Protein AF-A0A7S2FL71-F1 (afdb_monomer)

pLDDT: mean 89.39, std 12.15, range [32.88, 98.19]

Sequence (281 aa):
TAAAGTVQPHWSVHNGVVGPPLVSVELKLADCTEVKDRDDKSYLGIDDTHLGMPCQGRGEVWIRGDAVSSGYYVMEEKTKESFDSDGWFHTGDIAIWNKNGQLKIVDRLKNLIKLKGGEYIAIEAMESTYANSVFVNGRNGGVLCYGNGEMDKPVALVQIEPSEIFNWAKMNGLNDVDDIEALCGHPKVIKAVLSDMNAQGKGKLGANEALASVSLISGMGDPEQQPASPNAPWTPENLCLTASNKLNRKPIEKYFASLLDPLSDKGIKTTDMVETSGVKL

Nearest PDB structures (foldseek):
  5mst-assembly1_A  TM=9.129E-01  e=5.082E-15  Segniliparus rugosus ATCC BAA-974
  6q2m-assembly1_A  TM=7.401E-01  e=1.403E-13  Photinus pyralis
  2d1t-assembly1_A  TM=7.515E-01  e=1.716E-12  Nipponoluciola cruciata
  2d1s-assembly1_A  TM=7.404E-01  e=1.514E-12  Nipponoluciola cruciata
  5kyv-assembly2_B  TM=7.059E-01  e=4.609E-13  Photinus pyralis

Mean predicted aligned error: 6.7 Å

Solvent-accessible surface area (backbone atoms only — not comparable to full-atom values): 15320 Å² total; per-residue (Å²): 133,88,68,65,62,48,52,60,59,92,84,61,84,70,78,82,50,45,24,36,69,37,96,57,42,52,78,48,45,42,68,32,78,91,52,47,42,80,85,73,40,55,30,34,40,81,34,53,61,55,98,91,39,70,29,62,13,20,11,34,39,30,38,31,48,84,48,50,77,98,60,49,88,96,32,64,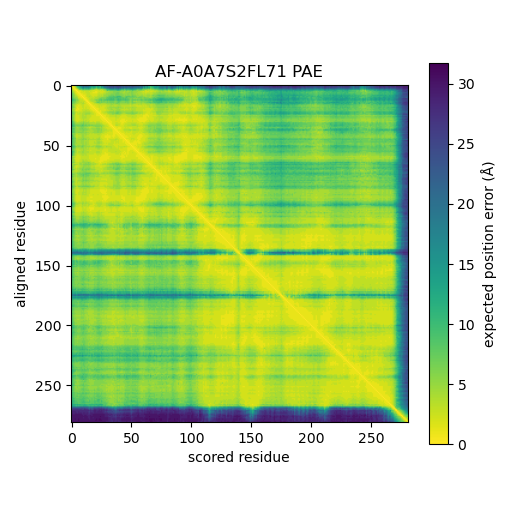67,64,26,58,74,37,32,52,98,88,56,36,33,61,68,53,34,29,32,35,28,36,78,84,59,32,33,25,72,61,39,42,58,89,47,52,39,44,29,52,83,68,47,36,37,50,38,65,51,48,27,65,38,37,42,70,27,79,49,31,29,57,90,51,51,22,44,48,57,47,72,43,58,79,19,65,24,25,27,31,44,31,30,38,25,60,70,50,50,52,52,50,31,51,75,69,75,42,70,89,61,88,49,60,66,62,47,44,70,30,70,71,49,41,50,49,51,46,52,46,29,47,56,54,31,61,93,75,51,56,83,67,62,43,62,60,49,62,41,56,20,56,41,76,39,60,49,66,38,75,73,36,51,74,33,22,37,58,26,48,74,27,47,28,17,37,96,82,58,44,74,29,60,70,54,39,57,63,52,33,32,87,57,45,55,74,44,50,58,58,12,33,68,73,83,63,70,65,75,80,72,71,79,81,127

Organism: NCBI:txid236787

Secondary structure (DSSP, 8-state):
-----B---TT---TT--BSBPTTEEEEEE-EEEEE-TTS-EE-TT--EETTEEEEEEEEEEEEETTS-S--TT-HHHHHHHB-TT--EEEEEEEEEETTS-EEEEEEGGGEEEPTTS-EEEHHHHHHHHTTSTTB-GGGT-EEEE--TT-SS-EEEEEB-HHHHHHHHHHTT-TT---HHHHHT-HHHHHHHHHHHHHHHTTTS-GGGS-S-EEEE-S-S-TT-SSPPTTSPP-TTTTSB-TTS-B-HHHHHHHTHHHHHHHHGGGS-GGGTTSS-----

Structure (mmCIF, N/CA/C/O backbone):
data_AF-A0A7S2FL71-F1
#
_entry.id   AF-A0A7S2FL71-F1
#
loop_
_atom_site.group_PDB
_atom_site.id
_atom_site.type_symbol
_atom_site.label_atom_id
_atom_site.label_alt_id
_atom_site.label_comp_id
_atom_site.label_asym_id
_atom_site.label_entity_id
_atom_site.label_seq_id
_atom_site.pdbx_PDB_ins_code
_atom_site.Cartn_x
_atom_site.Cartn_y
_atom_site.Cartn_z
_atom_site.occupancy
_atom_site.B_iso_or_equiv
_atom_site.auth_seq_id
_atom_site.auth_comp_id
_atom_site.auth_asym_id
_atom_site.auth_atom_id
_atom_site.pdbx_PDB_model_num
ATOM 1 N N . THR A 1 1 ? 3.522 12.251 -22.078 1.00 37.34 1 THR A N 1
ATOM 2 C CA . THR A 1 1 ? 3.805 10.918 -22.643 1.00 37.34 1 THR A CA 1
ATOM 3 C C . THR A 1 1 ? 3.204 9.897 -21.707 1.00 37.34 1 THR A C 1
ATOM 5 O O . THR A 1 1 ? 3.541 9.934 -20.532 1.00 37.34 1 THR A O 1
ATOM 8 N N . ALA A 1 2 ? 2.251 9.082 -22.156 1.00 40.78 2 ALA A N 1
ATOM 9 C CA . ALA A 1 2 ? 1.820 7.927 -21.373 1.00 40.78 2 ALA A CA 1
ATOM 10 C C . ALA A 1 2 ? 2.809 6.799 -21.684 1.00 40.78 2 ALA A C 1
ATOM 12 O O . ALA A 1 2 ? 2.927 6.414 -22.843 1.00 40.78 2 ALA A O 1
ATOM 13 N N . ALA A 1 3 ? 3.564 6.342 -20.688 1.00 60.84 3 ALA A N 1
ATOM 14 C CA . ALA A 1 3 ? 4.420 5.171 -20.827 1.00 60.84 3 ALA A CA 1
ATOM 15 C C . ALA A 1 3 ? 3.635 3.966 -20.302 1.00 60.84 3 ALA A C 1
ATOM 17 O O . ALA A 1 3 ? 3.215 3.958 -19.145 1.00 60.84 3 ALA A O 1
ATOM 18 N N . ALA A 1 4 ? 3.394 2.980 -21.159 1.00 75.12 4 ALA A N 1
ATOM 19 C CA . ALA A 1 4 ? 2.825 1.697 -20.771 1.00 75.12 4 ALA A CA 1
ATOM 20 C C . ALA A 1 4 ? 3.897 0.626 -20.996 1.00 75.12 4 ALA A C 1
ATOM 22 O O . ALA A 1 4 ? 4.530 0.605 -22.048 1.00 75.12 4 ALA A O 1
ATOM 23 N N . GLY A 1 5 ? 4.134 -0.224 -19.997 1.00 85.75 5 GLY A N 1
ATOM 24 C CA . GLY A 1 5 ? 5.080 -1.344 -20.104 1.00 85.75 5 GLY A CA 1
ATOM 25 C C . GLY A 1 5 ? 4.385 -2.682 -20.349 1.00 85.75 5 GLY A C 1
ATOM 26 O O . GLY A 1 5 ? 4.906 -3.545 -21.047 1.00 85.75 5 GLY A O 1
ATOM 27 N N . THR A 1 6 ? 3.184 -2.848 -19.805 1.00 90.81 6 THR A N 1
ATOM 28 C CA . THR A 1 6 ? 2.395 -4.080 -19.854 1.00 90.81 6 THR A CA 1
ATOM 29 C C . THR A 1 6 ? 0.938 -3.750 -20.148 1.00 90.81 6 THR A C 1
ATOM 31 O O . THR A 1 6 ? 0.500 -2.606 -19.987 1.00 90.81 6 THR A O 1
ATOM 34 N N . VAL A 1 7 ? 0.178 -4.739 -20.616 1.00 90.44 7 VAL A N 1
ATOM 35 C CA . VAL A 1 7 ? -1.264 -4.585 -20.822 1.00 90.44 7 VAL A CA 1
ATOM 36 C C . VAL A 1 7 ? -1.998 -5.848 -20.419 1.00 90.44 7 VAL A C 1
ATOM 38 O O . VAL A 1 7 ? -1.720 -6.937 -20.919 1.00 90.44 7 VAL A O 1
ATOM 41 N N . GLN A 1 8 ? -2.989 -5.705 -19.543 1.00 89.38 8 GLN A N 1
ATOM 42 C CA . GLN A 1 8 ? -3.930 -6.780 -19.285 1.00 89.38 8 GLN A CA 1
ATOM 43 C C . GLN A 1 8 ? -4.992 -6.796 -20.394 1.00 89.38 8 GLN A C 1
ATOM 45 O O . GLN A 1 8 ? -5.709 -5.807 -20.567 1.00 89.38 8 GLN A O 1
ATOM 50 N N . PRO A 1 9 ? -5.140 -7.904 -21.141 1.00 85.62 9 PRO A N 1
ATOM 51 C CA . PRO A 1 9 ? -6.208 -8.015 -22.122 1.00 85.62 9 PRO A CA 1
ATOM 52 C C . PRO A 1 9 ? -7.577 -7.958 -21.442 1.00 85.62 9 PRO A C 1
ATOM 54 O O . PRO A 1 9 ? -7.763 -8.568 -20.389 1.00 85.62 9 PRO A O 1
ATOM 57 N N . HIS A 1 10 ? -8.556 -7.297 -22.067 1.00 87.81 10 HIS A N 1
ATOM 58 C CA . HIS A 1 10 ? -9.882 -7.087 -21.467 1.00 87.81 10 HIS A CA 1
ATOM 59 C C . HIS A 1 10 ? -10.627 -8.393 -21.135 1.00 87.81 10 HIS A C 1
ATOM 61 O O . HIS A 1 10 ? -11.553 -8.402 -20.334 1.00 87.81 10 HIS A O 1
ATOM 67 N N . TRP A 1 11 ? -10.271 -9.497 -21.796 1.00 86.81 11 TRP A N 1
ATOM 68 C CA . TRP A 1 11 ? -10.859 -10.822 -21.586 1.00 86.81 11 TRP A CA 1
ATOM 69 C C . TRP A 1 11 ? -10.148 -11.626 -20.490 1.00 86.81 11 TRP A C 1
ATOM 71 O O . TRP A 1 11 ? -10.602 -12.712 -20.133 1.00 86.81 11 TRP A O 1
ATOM 81 N N . SER A 1 12 ? -9.017 -11.143 -19.966 1.00 84.00 12 SER A N 1
ATOM 82 C CA . SER A 1 12 ? -8.299 -11.820 -18.888 1.00 84.00 12 SER A CA 1
ATOM 83 C C . SER A 1 12 ? -9.046 -11.654 -17.570 1.00 84.00 12 SER A C 1
ATOM 85 O O . SER A 1 12 ? -9.120 -10.554 -17.031 1.00 84.00 12 SER A O 1
ATOM 87 N N . VAL A 1 13 ? -9.501 -12.773 -17.011 1.00 85.38 13 VAL A N 1
ATOM 88 C CA . VAL A 1 13 ? -10.143 -12.853 -15.687 1.00 85.38 13 VAL A CA 1
ATOM 89 C C . VAL A 1 13 ? -9.149 -12.983 -14.523 1.00 85.38 13 VAL A C 1
ATOM 91 O O . VAL A 1 13 ? -9.550 -13.152 -13.375 1.00 85.38 13 VAL A O 1
ATOM 94 N N . HIS A 1 14 ? -7.843 -12.951 -14.804 1.00 83.25 14 HIS A N 1
ATOM 95 C CA . HIS A 1 14 ? -6.811 -13.046 -13.774 1.00 83.25 14 HIS A CA 1
ATOM 96 C C . HIS A 1 14 ? -6.742 -11.734 -12.988 1.00 83.25 14 HIS A C 1
ATOM 98 O O . HIS A 1 14 ? -6.471 -10.679 -13.557 1.00 83.25 14 HIS A O 1
ATOM 104 N N . ASN A 1 15 ? -6.975 -11.804 -11.682 1.00 81.56 15 ASN A N 1
ATOM 105 C CA . ASN A 1 15 ? -6.925 -10.638 -10.806 1.00 81.56 15 ASN A CA 1
ATOM 106 C C . ASN A 1 15 ? -5.502 -10.384 -10.297 1.00 81.56 15 ASN A C 1
ATOM 108 O O . ASN A 1 15 ? -4.728 -11.322 -10.099 1.00 81.56 15 ASN A O 1
ATOM 112 N N . GLY A 1 16 ? -5.180 -9.116 -10.031 1.00 83.12 16 GLY A N 1
ATOM 113 C CA . GLY A 1 16 ? -3.911 -8.727 -9.408 1.00 83.12 16 GLY A CA 1
ATOM 114 C C . GLY A 1 16 ? -2.683 -8.927 -10.300 1.00 83.12 16 GLY A C 1
ATOM 115 O O . GLY A 1 16 ? -1.590 -9.134 -9.784 1.00 83.12 16 GLY A O 1
ATOM 116 N N . VAL A 1 17 ? -2.856 -8.900 -11.622 1.00 90.69 17 VAL A N 1
ATOM 117 C CA . VAL A 1 17 ? -1.770 -8.933 -12.612 1.00 90.69 17 VAL A CA 1
ATOM 118 C C . VAL A 1 17 ? -1.872 -7.713 -13.520 1.00 90.69 17 VAL A C 1
ATOM 120 O O . VAL A 1 17 ? -2.944 -7.140 -13.663 1.00 90.69 17 VAL A O 1
ATOM 123 N N . VAL A 1 18 ? -0.767 -7.329 -14.152 1.00 91.81 18 VAL A N 1
ATOM 124 C CA . VAL A 1 18 ? -0.723 -6.233 -15.139 1.00 91.81 18 VAL A CA 1
ATOM 125 C C . VAL A 1 18 ? -0.575 -6.742 -16.577 1.00 91.81 18 VAL A C 1
ATOM 127 O O . VAL A 1 18 ? -0.500 -5.962 -17.520 1.00 91.81 18 VAL A O 1
ATOM 130 N N . GLY A 1 19 ? -0.599 -8.066 -16.757 1.00 91.44 19 GLY A N 1
ATOM 131 C CA . GLY A 1 19 ? -0.513 -8.721 -18.060 1.00 91.44 19 GLY A CA 1
ATOM 132 C C . GLY A 1 19 ? 0.922 -8.878 -18.580 1.00 91.44 19 GLY A C 1
ATOM 133 O O . GLY A 1 19 ? 1.880 -8.678 -17.828 1.00 91.44 19 GLY A O 1
ATOM 134 N N . PRO A 1 20 ? 1.081 -9.326 -19.838 1.00 90.75 20 PRO A N 1
ATOM 135 C CA . PRO A 1 20 ? 2.381 -9.441 -20.496 1.00 90.75 20 PRO A CA 1
ATOM 136 C C . PRO A 1 20 ? 2.944 -8.070 -20.928 1.00 90.75 20 PRO A C 1
ATOM 138 O O . PRO A 1 20 ? 2.197 -7.084 -20.963 1.00 90.75 20 PRO A O 1
ATOM 141 N N . PRO A 1 21 ? 4.241 -7.993 -21.294 1.00 91.69 21 PRO A N 1
ATOM 142 C CA . PRO A 1 21 ? 4.851 -6.788 -21.851 1.00 91.69 21 PRO A CA 1
ATOM 143 C C . PRO A 1 21 ? 4.202 -6.361 -23.168 1.00 91.69 21 PRO A C 1
ATOM 145 O O . PRO A 1 21 ? 3.714 -7.193 -23.937 1.00 91.69 21 PRO A O 1
ATOM 148 N N . LEU A 1 22 ? 4.238 -5.061 -23.452 1.00 91.19 22 LEU A N 1
ATOM 149 C CA . LEU A 1 22 ? 3.933 -4.557 -24.788 1.00 91.19 22 LEU A CA 1
ATOM 150 C C . LEU A 1 22 ? 5.022 -4.970 -25.782 1.00 91.19 22 LEU A C 1
ATOM 152 O O . LEU A 1 22 ? 6.194 -5.064 -25.442 1.00 91.19 22 LEU A O 1
ATOM 156 N N . VAL A 1 23 ? 4.643 -5.137 -27.049 1.00 90.00 23 VAL A N 1
ATOM 157 C CA . VAL A 1 23 ? 5.582 -5.495 -28.131 1.00 90.00 23 VAL A CA 1
ATOM 158 C C . VAL A 1 23 ? 6.658 -4.436 -28.391 1.00 90.00 23 VAL A C 1
ATOM 160 O O . VAL A 1 23 ? 7.677 -4.735 -29.000 1.00 90.00 23 VAL A O 1
ATOM 163 N N . SER A 1 24 ? 6.423 -3.199 -27.953 1.00 90.69 24 SER A N 1
ATOM 164 C CA . SER A 1 24 ? 7.331 -2.061 -28.118 1.00 90.69 24 SER A CA 1
ATOM 165 C C . SER A 1 24 ? 8.321 -1.895 -26.963 1.00 90.69 24 SER A C 1
ATOM 167 O O . SER A 1 24 ? 9.033 -0.891 -26.928 1.00 90.69 24 SER A O 1
ATOM 169 N N . VAL A 1 25 ? 8.325 -2.808 -25.984 1.00 92.88 25 VAL A N 1
ATOM 170 C CA . VAL A 1 25 ? 9.239 -2.748 -24.840 1.00 92.88 25 VAL A CA 1
ATOM 171 C C . VAL A 1 25 ? 9.938 -4.079 -24.612 1.00 92.88 25 VAL A C 1
ATOM 173 O O . VAL A 1 25 ? 9.360 -5.153 -24.769 1.00 92.88 25 VAL A O 1
ATOM 176 N N . GLU A 1 26 ? 11.185 -3.994 -24.174 1.00 94.56 26 GLU A N 1
ATOM 177 C CA . GLU A 1 26 ? 11.872 -5.092 -23.508 1.00 94.56 26 GLU A CA 1
ATOM 178 C C . GLU A 1 26 ? 11.695 -4.926 -21.997 1.00 94.56 26 GLU A C 1
ATOM 180 O O . GLU A 1 26 ? 11.766 -3.809 -21.475 1.00 94.56 26 GLU A O 1
ATOM 185 N N . LEU A 1 27 ? 11.465 -6.034 -21.290 1.00 94.19 27 LEU A N 1
ATOM 186 C CA . LEU A 1 27 ? 11.267 -6.053 -19.842 1.00 94.19 27 LEU A CA 1
ATOM 187 C C . LEU A 1 27 ? 12.092 -7.178 -19.221 1.00 94.19 27 LEU A C 1
ATOM 189 O O . LEU A 1 27 ? 12.039 -8.316 -19.689 1.00 94.19 27 LEU A O 1
ATOM 193 N N . LYS A 1 28 ? 12.801 -6.875 -18.133 1.00 94.50 28 LYS A N 1
ATOM 194 C CA . LYS A 1 28 ? 13.462 -7.872 -17.280 1.00 94.50 28 LYS A CA 1
ATOM 195 C C . LYS A 1 28 ? 13.150 -7.617 -15.806 1.00 94.50 28 LYS A C 1
ATOM 197 O O . LYS A 1 28 ? 12.767 -6.509 -15.435 1.00 94.50 28 LYS A O 1
ATOM 202 N N . LEU A 1 29 ? 13.323 -8.650 -14.984 1.00 96.44 29 LEU A N 1
ATOM 203 C CA . LEU A 1 29 ? 13.343 -8.521 -13.528 1.00 96.44 29 LEU A CA 1
ATOM 204 C C . LEU A 1 29 ? 14.800 -8.528 -13.077 1.00 96.44 29 LEU A C 1
ATOM 206 O O . LEU A 1 29 ? 15.475 -9.547 -13.211 1.00 96.44 29 LEU A O 1
ATOM 210 N N . ALA A 1 30 ? 15.288 -7.379 -12.623 1.00 96.56 30 ALA A N 1
ATOM 211 C CA . ALA A 1 30 ? 16.624 -7.242 -12.069 1.00 96.56 30 ALA A CA 1
ATOM 212 C C . ALA A 1 30 ? 16.647 -7.714 -10.611 1.00 96.56 30 ALA A C 1
ATOM 214 O O . ALA A 1 30 ? 15.701 -7.470 -9.856 1.00 96.56 30 ALA A O 1
ATOM 215 N N . ASP A 1 31 ? 17.732 -8.381 -10.224 1.00 96.88 31 ASP A N 1
ATOM 216 C CA . ASP A 1 31 ? 17.915 -8.867 -8.860 1.00 96.88 31 ASP A CA 1
ATOM 217 C C . ASP A 1 31 ? 17.875 -7.703 -7.866 1.00 96.88 31 ASP A C 1
ATOM 219 O O . ASP A 1 31 ? 18.551 -6.688 -8.032 1.00 96.88 31 ASP A O 1
ATOM 223 N N . CYS A 1 32 ? 17.105 -7.875 -6.798 1.00 93.31 32 CYS A N 1
ATOM 224 C CA . CYS A 1 32 ? 17.030 -6.931 -5.701 1.00 93.31 32 CYS A CA 1
ATOM 225 C C . CYS A 1 32 ? 17.354 -7.652 -4.392 1.00 93.31 32 CYS A C 1
ATOM 227 O O . CYS A 1 32 ? 16.526 -8.358 -3.809 1.00 93.31 32 CYS A O 1
ATOM 229 N N . THR A 1 33 ? 18.596 -7.485 -3.939 1.00 91.50 33 THR A N 1
ATOM 230 C CA . THR A 1 33 ? 19.105 -8.100 -2.706 1.00 91.50 33 THR A CA 1
ATOM 231 C C . THR A 1 33 ? 18.903 -7.229 -1.470 1.00 91.50 33 THR A C 1
ATOM 233 O O . THR A 1 33 ? 19.026 -7.724 -0.353 1.00 91.50 33 THR A O 1
ATOM 236 N N . GLU A 1 34 ? 18.602 -5.942 -1.657 1.00 87.25 34 GLU A N 1
ATOM 237 C CA . GLU A 1 34 ? 18.475 -4.957 -0.574 1.00 87.25 34 GLU A CA 1
ATOM 238 C C . GLU A 1 34 ? 17.151 -5.047 0.189 1.00 87.25 34 GLU A C 1
ATOM 240 O O . GLU A 1 34 ? 17.069 -4.658 1.355 1.00 87.25 34 GLU A O 1
ATOM 245 N N . VAL A 1 35 ? 16.117 -5.578 -0.461 1.00 88.81 35 VAL A N 1
ATOM 246 C CA . VAL A 1 35 ? 14.812 -5.852 0.141 1.00 88.81 35 VAL A CA 1
ATOM 247 C C . VAL A 1 35 ?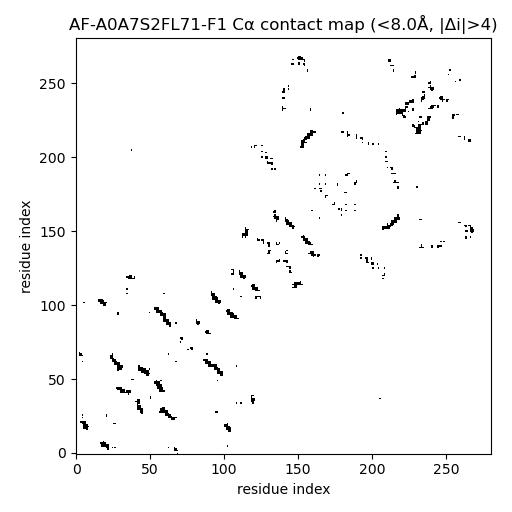 14.519 -7.339 0.073 1.00 88.81 35 VAL A C 1
ATOM 249 O O . VAL A 1 35 ? 15.023 -8.062 -0.790 1.00 88.81 35 VAL A O 1
ATOM 252 N N . LYS A 1 36 ? 13.694 -7.802 1.003 1.00 89.94 36 LYS A N 1
ATOM 253 C CA . LYS A 1 36 ? 13.303 -9.203 1.100 1.00 89.94 36 LYS A CA 1
ATOM 254 C C . LYS A 1 36 ? 11.791 -9.331 1.131 1.00 89.94 36 LYS A C 1
ATOM 256 O O . LYS A 1 36 ? 11.081 -8.361 1.387 1.00 89.94 36 LYS A O 1
ATOM 261 N N . ASP A 1 37 ? 11.293 -10.513 0.813 1.00 86.56 37 ASP A N 1
ATOM 262 C CA . ASP A 1 37 ? 9.901 -10.861 1.052 1.00 86.56 37 ASP A CA 1
ATOM 263 C C . ASP A 1 37 ? 9.667 -11.236 2.527 1.00 86.56 37 ASP A C 1
ATOM 265 O O . ASP A 1 37 ? 10.574 -11.214 3.364 1.00 86.56 37 ASP A O 1
ATOM 269 N N . ARG A 1 38 ? 8.420 -11.582 2.849 1.00 79.94 38 ARG A N 1
ATOM 270 C CA . ARG A 1 38 ? 8.023 -12.003 4.200 1.00 79.94 38 ARG A CA 1
ATOM 271 C C . ARG A 1 38 ? 8.602 -13.356 4.644 1.00 79.94 38 ARG A C 1
ATOM 273 O O . ARG A 1 38 ? 8.472 -13.686 5.813 1.00 79.94 38 ARG A O 1
ATOM 280 N N . ASP A 1 39 ? 9.233 -14.118 3.747 1.00 84.69 39 ASP A N 1
ATOM 281 C CA . ASP A 1 39 ? 9.945 -15.365 4.066 1.00 84.69 39 ASP A CA 1
ATOM 282 C C . ASP A 1 39 ? 11.471 -15.123 4.182 1.00 84.69 39 ASP A C 1
ATOM 284 O O . ASP A 1 39 ? 12.258 -16.070 4.126 1.00 84.69 39 ASP A O 1
ATOM 288 N N . ASP A 1 40 ? 11.896 -13.857 4.320 1.00 87.19 40 ASP A N 1
ATOM 289 C CA . ASP A 1 40 ? 13.293 -13.400 4.401 1.00 87.19 40 ASP A CA 1
ATOM 290 C C . ASP A 1 40 ? 14.138 -13.739 3.152 1.00 87.19 40 ASP A C 1
ATOM 292 O O . ASP A 1 40 ? 15.370 -13.844 3.211 1.00 87.19 40 ASP A O 1
ATOM 296 N N . LYS A 1 41 ? 13.496 -13.864 1.981 1.00 90.06 41 LYS A N 1
ATOM 297 C CA . LYS A 1 41 ? 14.173 -14.127 0.702 1.00 90.06 41 LYS A CA 1
ATOM 298 C C . LYS A 1 41 ? 14.298 -12.861 -0.135 1.00 90.06 41 LYS A C 1
ATOM 300 O O . LYS A 1 41 ? 13.325 -12.137 -0.324 1.00 90.06 41 LYS A O 1
ATOM 305 N N . SER A 1 42 ? 15.483 -12.627 -0.691 1.00 93.69 42 SER A N 1
ATOM 306 C CA . SER A 1 42 ? 15.704 -11.586 -1.702 1.00 93.69 42 SER A CA 1
ATOM 307 C C . SER A 1 42 ? 14.919 -11.872 -2.984 1.00 93.69 42 SER A C 1
ATOM 309 O O . SER A 1 42 ? 14.564 -13.019 -3.256 1.00 93.69 42 SER A O 1
ATOM 311 N N . TYR A 1 43 ? 14.658 -10.836 -3.778 1.00 94.56 43 TYR A N 1
ATOM 312 C CA . TYR A 1 43 ? 13.956 -10.972 -5.052 1.00 94.56 43 TYR A CA 1
ATOM 313 C C . TYR A 1 43 ? 14.971 -11.204 -6.168 1.00 94.56 43 TYR A C 1
ATOM 315 O O . TYR A 1 43 ? 15.683 -10.272 -6.533 1.00 94.56 43 TYR A O 1
ATOM 323 N N . LEU A 1 44 ? 15.053 -12.427 -6.694 1.00 95.94 44 LEU A N 1
ATOM 324 C CA . LEU A 1 44 ? 16.015 -12.778 -7.739 1.00 95.94 44 LEU A CA 1
ATOM 325 C C . LEU A 1 44 ? 15.308 -13.156 -9.042 1.00 95.94 44 LEU A C 1
ATOM 327 O O . LEU A 1 44 ? 14.323 -13.904 -9.053 1.00 95.94 44 LEU A O 1
ATOM 331 N N . GLY A 1 45 ? 15.835 -12.684 -10.170 1.00 94.56 45 GLY A N 1
ATOM 332 C CA . GLY A 1 45 ? 15.293 -12.924 -11.507 1.00 94.56 45 GLY A CA 1
ATOM 333 C C . GLY A 1 45 ? 15.309 -14.402 -11.899 1.00 94.56 45 GLY A C 1
ATOM 334 O O . GLY A 1 45 ? 14.589 -14.808 -12.808 1.00 94.56 45 GLY A O 1
ATOM 335 N N . ILE A 1 46 ? 16.084 -15.216 -11.179 1.00 94.06 46 ILE A N 1
ATOM 336 C CA . ILE A 1 46 ? 16.182 -16.671 -11.342 1.00 94.06 46 ILE A CA 1
ATOM 337 C C . ILE A 1 46 ? 15.244 -17.470 -10.424 1.00 94.06 46 ILE A C 1
ATOM 339 O O . ILE A 1 46 ? 15.194 -18.694 -10.542 1.00 94.06 46 ILE A O 1
ATOM 343 N N . ASP A 1 47 ? 14.524 -16.816 -9.509 1.00 94.56 47 ASP A N 1
ATOM 344 C CA . ASP A 1 47 ? 13.659 -17.503 -8.550 1.00 94.56 47 ASP A CA 1
ATOM 345 C C . ASP A 1 47 ? 12.525 -18.259 -9.253 1.00 94.56 47 ASP A C 1
ATOM 347 O O . ASP A 1 47 ? 11.877 -17.761 -10.172 1.00 94.56 47 ASP A O 1
ATOM 351 N N . ASP A 1 48 ? 12.221 -19.460 -8.777 1.00 94.81 48 ASP A N 1
ATOM 352 C CA . ASP A 1 48 ? 11.153 -20.304 -9.316 1.00 94.81 48 ASP A CA 1
ATOM 353 C C . ASP A 1 48 ? 9.925 -20.392 -8.400 1.00 94.81 48 ASP A C 1
ATOM 355 O O . ASP A 1 48 ? 8.918 -21.012 -8.768 1.00 94.81 48 ASP A O 1
ATOM 359 N N . THR A 1 49 ? 9.991 -19.758 -7.226 1.00 92.94 49 THR A N 1
ATOM 360 C CA . THR A 1 49 ? 8.931 -19.720 -6.221 1.00 92.94 49 THR A CA 1
ATOM 361 C C . THR A 1 49 ? 8.802 -18.349 -5.545 1.00 92.94 49 THR A C 1
ATOM 363 O O . THR A 1 49 ? 9.776 -17.653 -5.272 1.00 92.94 49 THR A O 1
ATOM 366 N N . HIS A 1 50 ? 7.570 -17.962 -5.220 1.00 90.62 50 HIS A N 1
ATOM 367 C CA . HIS A 1 50 ? 7.231 -16.802 -4.401 1.00 90.62 50 HIS A CA 1
ATOM 368 C C . HIS A 1 50 ? 6.159 -17.196 -3.385 1.00 90.62 50 HIS A C 1
ATOM 370 O O . HIS A 1 50 ? 5.053 -17.565 -3.777 1.00 90.62 50 HIS A O 1
ATOM 376 N N . LEU A 1 51 ? 6.475 -17.122 -2.088 1.00 86.75 51 LEU A N 1
ATOM 377 C CA . LEU A 1 51 ? 5.530 -17.404 -0.995 1.00 86.75 51 LEU A CA 1
ATOM 378 C C . LEU A 1 51 ? 4.827 -18.766 -1.142 1.00 86.75 51 LEU A C 1
ATOM 380 O O . LEU A 1 51 ? 3.614 -18.889 -0.976 1.00 86.75 51 LEU A O 1
ATOM 384 N N . GLY A 1 52 ? 5.597 -19.787 -1.530 1.00 87.31 52 GLY A N 1
ATOM 385 C CA . GLY A 1 52 ? 5.111 -21.150 -1.766 1.00 87.31 52 GLY A CA 1
ATOM 386 C C . GLY A 1 52 ? 4.407 -21.373 -3.110 1.00 87.31 52 GLY A C 1
ATOM 387 O O . GLY A 1 52 ? 4.050 -22.509 -3.419 1.00 87.31 52 GLY A O 1
ATOM 388 N N . MET A 1 53 ? 4.227 -20.336 -3.933 1.00 89.25 53 MET A N 1
ATOM 389 C CA . MET A 1 53 ? 3.633 -20.447 -5.267 1.00 89.25 53 MET A CA 1
ATOM 390 C C . MET A 1 53 ? 4.708 -20.462 -6.364 1.00 89.25 53 MET A C 1
ATOM 392 O O . MET A 1 53 ? 5.674 -19.708 -6.264 1.00 89.25 53 MET A O 1
ATOM 396 N N . PRO A 1 54 ? 4.561 -21.256 -7.438 1.00 93.69 54 PRO A N 1
ATOM 397 C CA . PRO A 1 54 ? 5.518 -21.252 -8.543 1.00 93.69 54 PRO A CA 1
ATOM 398 C C . PRO A 1 54 ? 5.557 -19.914 -9.308 1.00 93.69 54 PRO A C 1
ATOM 400 O O . PRO A 1 54 ? 4.511 -19.370 -9.662 1.00 93.69 54 PRO A O 1
ATOM 403 N N . CYS A 1 55 ? 6.753 -19.441 -9.660 1.00 94.94 55 CYS A N 1
ATOM 404 C CA . CYS A 1 55 ? 6.993 -18.256 -10.493 1.00 94.94 55 CYS A CA 1
ATOM 405 C C . CYS A 1 55 ? 8.113 -18.491 -11.536 1.00 94.94 55 CYS A C 1
ATOM 407 O O . CYS A 1 55 ? 8.587 -19.620 -11.716 1.00 94.94 55 CYS A O 1
ATOM 409 N N . GLN A 1 56 ? 8.462 -17.456 -12.302 1.00 95.44 56 GLN A N 1
ATOM 410 C CA . GLN A 1 56 ? 9.533 -17.436 -13.315 1.00 95.44 56 GLN A CA 1
ATOM 411 C C . GLN A 1 56 ? 10.400 -16.180 -13.164 1.00 95.44 56 GLN A C 1
ATOM 413 O O . GLN A 1 56 ? 10.585 -15.413 -14.106 1.00 95.44 56 GLN A O 1
ATOM 418 N N . GLY A 1 57 ? 10.886 -15.949 -11.954 1.00 95.69 57 GLY A N 1
ATOM 419 C CA . GLY A 1 57 ? 11.693 -14.795 -11.604 1.00 95.69 57 GLY A CA 1
ATOM 420 C C . GLY A 1 57 ? 10.917 -13.760 -10.808 1.00 95.69 57 GLY A C 1
ATOM 421 O O . GLY A 1 57 ? 9.685 -13.640 -10.888 1.00 95.69 57 GLY A O 1
ATOM 422 N N . ARG A 1 58 ? 11.674 -13.020 -10.006 1.00 96.19 58 ARG A N 1
ATOM 423 C CA . ARG A 1 58 ? 11.211 -11.957 -9.118 1.00 96.19 58 ARG A CA 1
ATOM 424 C C . ARG A 1 58 ? 12.248 -10.840 -9.138 1.00 96.19 58 ARG A C 1
ATOM 426 O O . ARG A 1 58 ? 13.419 -11.115 -9.340 1.00 96.19 58 ARG A O 1
ATOM 433 N N . GLY A 1 59 ? 11.861 -9.592 -8.937 1.00 96.56 59 GLY A N 1
ATOM 434 C CA . GLY A 1 59 ? 12.854 -8.518 -8.938 1.00 96.56 59 GLY A CA 1
ATOM 435 C C . GLY A 1 59 ? 12.275 -7.162 -9.259 1.00 96.56 59 GLY A C 1
ATOM 436 O O . GLY A 1 59 ? 11.059 -7.008 -9.382 1.00 96.56 59 GLY A O 1
ATOM 437 N N . GLU A 1 60 ? 13.159 -6.185 -9.405 1.00 96.75 60 GLU A N 1
ATOM 438 C CA . GLU A 1 60 ? 12.777 -4.865 -9.881 1.00 96.75 60 GLU A CA 1
ATOM 439 C C . GLU A 1 60 ? 12.482 -4.912 -11.381 1.00 96.75 60 GLU A C 1
ATOM 441 O O . GLU A 1 60 ? 13.257 -5.447 -12.174 1.00 96.75 60 GLU A O 1
ATOM 446 N N . VAL A 1 61 ? 11.357 -4.333 -11.786 1.00 96.06 61 VAL A N 1
ATOM 447 C CA . VAL A 1 61 ? 10.990 -4.196 -13.191 1.00 96.06 61 VAL A CA 1
ATOM 448 C C . VAL A 1 61 ? 11.910 -3.174 -13.843 1.00 96.06 61 VAL A C 1
ATOM 450 O O . VAL A 1 61 ? 11.870 -1.986 -13.521 1.00 96.06 61 VAL A O 1
ATOM 453 N N . TRP A 1 62 ? 12.720 -3.624 -14.793 1.00 95.81 62 TRP A N 1
ATOM 454 C CA . TRP A 1 62 ? 13.505 -2.750 -15.657 1.00 95.81 62 TRP A CA 1
ATOM 455 C C . TRP A 1 62 ? 12.937 -2.819 -17.068 1.00 95.81 62 TRP A C 1
ATOM 457 O O . TRP A 1 62 ? 12.670 -3.910 -17.580 1.00 95.81 62 TRP A O 1
ATOM 467 N N . ILE A 1 63 ? 12.750 -1.656 -17.695 1.00 95.56 63 ILE A N 1
ATOM 468 C CA . ILE A 1 63 ? 12.153 -1.550 -19.034 1.00 95.56 63 ILE A CA 1
ATOM 469 C C . ILE A 1 63 ? 12.991 -0.684 -19.965 1.00 95.56 63 ILE A C 1
ATOM 471 O O . ILE A 1 63 ? 13.591 0.297 -19.538 1.00 95.56 63 ILE A O 1
ATOM 475 N N . ARG A 1 64 ? 12.985 -1.009 -21.255 1.00 94.88 64 ARG A N 1
ATOM 476 C CA . ARG A 1 64 ? 13.518 -0.146 -22.319 1.00 94.88 64 ARG A CA 1
ATOM 477 C C . ARG A 1 64 ? 12.704 -0.301 -23.601 1.00 94.88 64 ARG A C 1
ATOM 479 O O . ARG A 1 64 ? 11.935 -1.251 -23.729 1.00 94.88 64 ARG A O 1
ATOM 486 N N . GLY A 1 65 ? 12.882 0.615 -24.545 1.00 92.44 65 GLY A N 1
ATOM 487 C CA . GLY A 1 65 ? 12.199 0.610 -25.842 1.00 92.44 65 GLY A CA 1
ATOM 488 C C . GLY A 1 65 ? 11.447 1.910 -26.116 1.00 92.44 65 GLY A C 1
ATOM 489 O O . GLY A 1 65 ? 11.450 2.827 -25.298 1.00 92.44 65 GLY A O 1
ATOM 490 N N . ASP A 1 66 ? 10.775 1.975 -27.263 1.00 89.44 66 ASP A N 1
ATOM 491 C CA . ASP A 1 66 ? 10.214 3.219 -27.816 1.00 89.44 66 ASP A CA 1
ATOM 492 C C . ASP A 1 66 ? 9.101 3.841 -26.958 1.00 89.44 66 ASP A C 1
ATOM 494 O O . ASP A 1 66 ? 8.811 5.033 -27.063 1.00 89.44 66 ASP A O 1
ATOM 498 N N . ALA A 1 67 ? 8.462 3.040 -26.100 1.00 88.12 67 ALA A N 1
ATOM 499 C CA . ALA A 1 67 ? 7.429 3.516 -25.180 1.00 88.12 67 ALA A CA 1
ATOM 500 C C . ALA A 1 67 ? 7.993 4.125 -23.878 1.00 88.12 67 ALA A C 1
ATOM 502 O O . ALA A 1 67 ? 7.222 4.647 -23.067 1.00 88.12 67 ALA A O 1
ATOM 503 N N . VAL A 1 68 ? 9.310 4.056 -23.655 1.00 90.44 68 VAL A N 1
ATOM 504 C CA . VAL A 1 68 ? 9.989 4.587 -22.464 1.00 90.44 68 VAL A CA 1
ATOM 505 C C . VAL A 1 68 ? 10.472 6.017 -22.734 1.00 90.44 68 VAL A C 1
ATOM 507 O O . VAL A 1 68 ? 10.891 6.351 -23.838 1.00 90.44 68 VAL A O 1
ATOM 510 N N . SER A 1 69 ? 10.385 6.896 -21.728 1.00 89.88 69 SER A N 1
ATOM 511 C CA . SER A 1 69 ? 10.870 8.281 -21.848 1.00 89.88 69 SER A CA 1
ATOM 512 C C . SER A 1 69 ? 12.367 8.321 -22.172 1.00 89.88 69 SER A C 1
ATOM 514 O O . SER A 1 69 ? 13.121 7.482 -21.696 1.00 89.88 69 SER A O 1
ATOM 516 N N . SER A 1 70 ? 12.824 9.358 -22.875 1.00 89.06 70 SER A N 1
ATOM 517 C CA . SER A 1 70 ? 14.257 9.623 -23.067 1.00 89.06 70 SER A CA 1
ATOM 518 C C . SER A 1 70 ? 14.943 10.219 -21.827 1.00 89.06 70 SER A C 1
ATOM 520 O O . SER A 1 70 ? 16.142 10.478 -21.855 1.00 89.06 70 SER A O 1
ATOM 522 N N . GLY A 1 71 ? 14.181 10.516 -20.768 1.00 90.81 71 GLY A N 1
ATOM 523 C CA . GLY A 1 71 ? 14.689 11.078 -19.517 1.00 90.81 71 GLY A CA 1
ATOM 524 C C . GLY A 1 71 ? 13.760 12.106 -18.879 1.00 90.81 71 GLY A C 1
ATOM 525 O O . GLY A 1 71 ? 12.602 12.268 -19.275 1.00 90.81 71 GLY A O 1
ATOM 526 N N . TYR A 1 72 ? 14.279 12.808 -17.874 1.00 90.12 72 TYR A N 1
ATOM 527 C CA . TYR A 1 72 ? 13.599 13.912 -17.203 1.00 90.12 72 TYR A CA 1
ATOM 528 C C . TYR A 1 72 ? 13.981 15.251 -17.839 1.00 90.12 72 TYR A C 1
ATOM 530 O O . TYR A 1 72 ? 15.155 15.553 -18.055 1.00 90.12 72 TYR A O 1
ATOM 538 N N . TYR A 1 73 ? 12.979 16.093 -18.093 1.00 93.12 73 TYR A N 1
ATOM 539 C CA . TYR A 1 73 ? 13.183 17.409 -18.692 1.00 93.12 73 TYR A CA 1
ATOM 540 C C . TYR A 1 73 ? 14.042 18.310 -17.790 1.00 93.12 73 TYR A C 1
ATOM 542 O O . TYR A 1 73 ? 13.657 18.601 -16.659 1.00 93.12 73 TYR A O 1
ATOM 550 N N . VAL A 1 74 ? 15.198 18.755 -18.302 1.00 94.56 74 VAL A N 1
ATOM 551 C CA . VAL A 1 74 ? 16.152 19.650 -17.607 1.00 94.56 74 VAL A CA 1
ATOM 552 C C . VAL A 1 74 ? 16.643 19.073 -16.262 1.00 94.56 74 VAL A C 1
ATOM 554 O O . VAL A 1 74 ? 17.035 19.799 -15.355 1.00 94.56 74 VAL A O 1
ATOM 557 N N . MET A 1 75 ? 16.642 17.744 -16.112 1.00 94.62 75 MET A N 1
ATOM 558 C CA . MET A 1 75 ? 17.166 17.057 -14.924 1.00 94.62 75 MET A CA 1
ATOM 559 C C . MET A 1 75 ? 18.081 15.905 -15.350 1.00 94.62 75 MET A C 1
ATOM 561 O O . MET A 1 75 ? 17.728 14.729 -15.244 1.00 94.62 75 MET A O 1
ATOM 565 N N . GLU A 1 76 ? 19.262 16.254 -15.863 1.00 93.50 76 GLU A N 1
ATOM 566 C CA . GLU A 1 76 ? 20.232 15.291 -16.399 1.00 93.50 76 GLU A CA 1
ATOM 567 C C . GLU A 1 76 ? 20.703 14.292 -15.335 1.00 93.50 76 GLU A C 1
ATOM 569 O O . GLU A 1 76 ? 20.703 13.092 -15.585 1.00 93.50 76 GLU A O 1
ATOM 574 N N . GLU A 1 77 ? 20.992 14.760 -14.120 1.00 94.50 77 GLU A N 1
ATOM 575 C CA . GLU A 1 77 ? 21.443 13.890 -13.027 1.00 94.50 77 GLU A CA 1
ATOM 576 C C . GLU A 1 77 ? 20.379 12.854 -12.642 1.00 94.50 77 GLU A C 1
ATOM 578 O O . GLU A 1 77 ? 20.664 11.662 -12.620 1.00 94.50 77 GLU A O 1
ATOM 583 N N . LYS A 1 78 ? 19.109 13.259 -12.496 1.00 91.25 78 LYS A N 1
ATOM 584 C CA . LYS A 1 78 ? 18.010 12.302 -12.254 1.00 91.25 78 LYS A CA 1
ATOM 585 C C . LYS A 1 78 ? 17.802 11.326 -13.407 1.00 91.25 78 LYS A C 1
ATOM 587 O O . LYS A 1 78 ? 17.348 10.203 -13.194 1.00 91.25 78 LYS A O 1
ATOM 592 N N . THR A 1 79 ? 18.085 11.765 -14.633 1.00 92.38 79 THR A N 1
ATOM 593 C CA . THR A 1 79 ? 18.029 10.896 -15.811 1.00 92.38 79 THR A CA 1
ATOM 594 C C . THR A 1 79 ? 19.117 9.834 -15.719 1.00 92.38 79 THR A C 1
ATOM 596 O O . THR A 1 79 ? 18.800 8.656 -15.811 1.00 92.38 79 THR A O 1
ATOM 599 N N . LYS A 1 80 ? 20.363 10.218 -15.426 1.00 93.00 80 LYS A N 1
ATOM 600 C CA . LYS A 1 80 ? 21.473 9.273 -15.220 1.00 93.00 80 LYS A CA 1
ATOM 601 C C . LYS A 1 80 ? 21.245 8.329 -14.038 1.00 93.00 80 LYS A C 1
ATOM 603 O O . LYS A 1 80 ? 21.662 7.185 -14.096 1.00 93.00 80 LYS A O 1
ATOM 608 N N . GLU A 1 81 ? 20.575 8.782 -12.980 1.00 92.31 81 GLU A N 1
ATOM 609 C CA . GLU A 1 81 ? 20.222 7.927 -11.836 1.00 92.31 81 GLU A CA 1
ATOM 610 C C . GLU A 1 81 ? 19.155 6.875 -12.177 1.00 92.31 81 GLU A C 1
ATOM 612 O O . GLU A 1 81 ? 19.115 5.812 -11.560 1.00 92.31 81 GLU A O 1
ATOM 617 N N . SER A 1 82 ? 18.261 7.176 -13.124 1.00 92.81 82 SER A N 1
ATOM 618 C CA . SER A 1 82 ? 17.113 6.313 -13.438 1.00 92.81 82 SER A CA 1
ATOM 619 C C . SER A 1 82 ? 17.335 5.398 -14.640 1.00 92.81 82 SER A C 1
ATOM 621 O O . SER A 1 82 ? 16.490 4.543 -14.892 1.00 92.81 82 SER A O 1
ATOM 623 N N . PHE A 1 83 ? 18.420 5.595 -15.390 1.00 94.88 83 PHE A N 1
ATOM 624 C CA . PHE A 1 83 ? 18.772 4.794 -16.557 1.00 94.88 83 PHE A CA 1
ATOM 625 C C . PHE A 1 83 ? 20.183 4.230 -16.409 1.00 94.88 83 PHE A C 1
ATOM 627 O O . PHE A 1 83 ? 21.109 4.974 -16.090 1.00 94.88 83 PHE A O 1
ATOM 634 N N . ASP A 1 84 ? 20.361 2.940 -16.684 1.00 93.94 84 ASP A N 1
ATOM 635 C CA . ASP A 1 84 ? 21.697 2.344 -16.760 1.00 93.94 84 ASP A CA 1
ATOM 636 C C . ASP A 1 84 ? 22.400 2.621 -18.105 1.00 93.94 84 ASP A C 1
ATOM 638 O O . ASP A 1 84 ? 21.846 3.217 -19.035 1.00 93.94 84 ASP A O 1
ATOM 642 N N . SER A 1 85 ? 23.654 2.172 -18.217 1.00 92.44 85 SER A N 1
ATOM 643 C CA . SER A 1 85 ? 24.464 2.317 -19.434 1.00 92.44 85 SER A CA 1
ATOM 644 C C . SER A 1 85 ? 23.913 1.564 -20.648 1.00 92.44 85 SER A C 1
ATOM 646 O O . SER A 1 85 ? 24.267 1.903 -21.776 1.00 92.44 85 SER A O 1
ATOM 648 N N . ASP A 1 86 ? 23.058 0.565 -20.429 1.00 93.06 86 ASP A N 1
ATOM 649 C CA . ASP A 1 86 ? 22.439 -0.269 -21.463 1.00 93.06 86 ASP A CA 1
ATOM 650 C C . ASP A 1 86 ? 21.035 0.242 -21.856 1.00 93.06 86 ASP A C 1
ATOM 652 O O . ASP A 1 86 ? 20.329 -0.393 -22.656 1.00 93.06 86 ASP A O 1
ATOM 656 N N . GLY A 1 87 ? 20.631 1.394 -21.306 1.00 92.00 87 GLY A N 1
ATOM 657 C CA . GLY A 1 87 ? 19.373 2.082 -21.583 1.00 92.00 87 GLY A CA 1
ATOM 658 C C . GLY A 1 87 ? 18.165 1.532 -20.824 1.00 92.00 87 GLY A C 1
ATOM 659 O O . GLY A 1 87 ? 17.033 1.849 -21.195 1.00 92.00 87 GLY A O 1
ATOM 660 N N . TRP A 1 88 ? 18.363 0.710 -19.791 1.00 95.44 88 TRP A N 1
ATOM 661 C CA . TRP A 1 88 ? 17.272 0.230 -18.944 1.00 95.44 88 TRP A CA 1
ATOM 662 C C . TRP A 1 88 ? 16.818 1.310 -17.977 1.00 95.44 88 TRP A C 1
ATOM 664 O O . TRP A 1 88 ? 17.608 1.831 -17.201 1.00 95.44 88 TRP A O 1
ATOM 674 N N . PHE A 1 89 ? 15.522 1.592 -17.983 1.00 95.50 89 PHE A N 1
ATOM 675 C CA . PHE A 1 89 ? 14.877 2.428 -16.987 1.00 95.50 89 PHE A CA 1
ATOM 676 C C . PHE A 1 89 ? 14.537 1.616 -15.735 1.00 95.50 89 PHE A C 1
ATOM 678 O O . PHE A 1 89 ? 13.805 0.622 -15.813 1.00 95.50 89 PHE A O 1
ATOM 685 N N . HIS A 1 90 ? 15.020 2.077 -14.583 1.00 94.94 90 HIS A N 1
ATOM 686 C CA . HIS A 1 90 ? 14.724 1.509 -13.270 1.00 94.94 90 HIS A CA 1
ATOM 687 C C . HIS A 1 90 ? 13.369 2.037 -12.790 1.00 94.94 90 HIS A C 1
ATOM 689 O O . HIS A 1 90 ? 13.232 3.199 -12.394 1.00 94.94 90 HIS A O 1
ATOM 695 N N . THR A 1 91 ? 12.330 1.204 -12.864 1.00 93.62 91 THR A N 1
ATOM 696 C CA . THR A 1 91 ? 10.965 1.654 -12.540 1.00 93.62 91 THR A CA 1
ATOM 697 C C . THR A 1 91 ? 10.769 1.907 -11.046 1.00 93.62 91 THR A C 1
ATOM 699 O O . THR A 1 91 ? 9.902 2.703 -10.664 1.00 93.62 91 THR A O 1
ATOM 702 N N . GLY A 1 92 ? 11.558 1.253 -10.189 1.00 93.31 92 GLY A N 1
ATOM 703 C CA . GLY A 1 92 ? 11.341 1.180 -8.751 1.00 93.31 92 GLY A CA 1
ATOM 704 C C . GLY A 1 92 ? 10.148 0.311 -8.346 1.00 93.31 92 GLY A C 1
ATOM 705 O O . GLY A 1 92 ? 9.718 0.426 -7.200 1.00 93.31 92 GLY A O 1
ATOM 706 N N . ASP A 1 93 ? 9.587 -0.499 -9.250 1.00 94.00 93 ASP A N 1
ATOM 707 C CA . ASP A 1 93 ? 8.509 -1.457 -8.972 1.00 94.00 93 ASP A CA 1
ATOM 708 C C . ASP A 1 93 ? 9.084 -2.866 -8.797 1.00 94.00 93 ASP A C 1
ATOM 710 O O . ASP A 1 93 ? 9.802 -3.354 -9.668 1.00 94.00 93 ASP A O 1
ATOM 714 N N . ILE A 1 94 ? 8.739 -3.554 -7.709 1.00 95.06 94 ILE A N 1
ATOM 715 C CA . ILE A 1 94 ? 9.039 -4.979 -7.537 1.00 95.06 94 ILE A CA 1
ATOM 716 C C . ILE A 1 94 ? 7.912 -5.802 -8.151 1.00 95.06 94 ILE A C 1
ATOM 718 O O . ILE A 1 94 ? 6.732 -5.542 -7.908 1.00 95.06 94 ILE A O 1
ATOM 722 N N . ALA A 1 95 ? 8.264 -6.824 -8.925 1.00 95.50 95 ALA A N 1
ATOM 723 C CA . ALA A 1 95 ? 7.302 -7.694 -9.576 1.00 95.50 95 ALA A CA 1
ATOM 724 C C . ALA A 1 95 ? 7.746 -9.156 -9.623 1.00 95.50 95 ALA A C 1
ATOM 726 O O . ALA A 1 95 ? 8.885 -9.519 -9.320 1.00 95.50 95 ALA A O 1
ATOM 727 N N . ILE A 1 96 ? 6.796 -10.004 -10.003 1.00 95.44 96 ILE A N 1
ATOM 728 C CA . ILE A 1 96 ? 6.950 -11.447 -10.148 1.00 95.44 96 ILE A CA 1
ATOM 729 C C . ILE A 1 96 ? 6.377 -11.858 -11.497 1.00 95.44 96 ILE A C 1
ATOM 731 O O . ILE A 1 96 ? 5.261 -11.466 -11.854 1.00 95.44 96 ILE A O 1
ATOM 735 N N . TRP A 1 97 ? 7.107 -12.704 -12.214 1.00 95.50 97 TRP A N 1
ATOM 736 C CA . TRP A 1 97 ? 6.557 -13.414 -13.360 1.00 95.50 97 TRP A CA 1
ATOM 737 C C . TRP A 1 97 ? 5.791 -14.644 -12.895 1.00 95.50 97 TRP A C 1
ATOM 739 O O . TRP A 1 97 ? 6.364 -15.592 -12.354 1.00 95.50 97 TRP A O 1
ATOM 749 N N . ASN A 1 98 ? 4.486 -14.668 -13.134 1.00 91.94 98 ASN A N 1
ATOM 750 C CA . ASN A 1 98 ? 3.708 -15.887 -12.957 1.00 91.94 98 ASN A CA 1
ATOM 751 C C . ASN A 1 98 ? 4.092 -16.918 -14.034 1.00 91.94 98 ASN A C 1
ATOM 753 O O . ASN A 1 98 ? 4.488 -16.557 -15.140 1.00 91.94 98 ASN A O 1
ATOM 757 N N . LYS A 1 99 ? 3.893 -18.217 -13.759 1.00 90.31 99 LYS A N 1
ATOM 758 C CA . LYS A 1 99 ? 4.175 -19.314 -14.719 1.00 90.31 99 LYS A CA 1
ATOM 759 C C . LYS A 1 99 ? 3.451 -19.186 -16.068 1.00 90.31 99 LYS A C 1
ATOM 761 O O . LYS A 1 99 ? 3.830 -19.856 -17.021 1.00 90.31 99 LYS A O 1
ATOM 766 N N . ASN A 1 100 ? 2.400 -18.374 -16.143 1.00 86.69 100 ASN A N 1
ATOM 767 C CA . ASN A 1 100 ? 1.622 -18.122 -17.354 1.00 86.69 100 ASN A CA 1
ATOM 768 C C . ASN A 1 100 ? 2.101 -16.887 -18.148 1.00 86.69 100 ASN A C 1
ATOM 770 O O . ASN A 1 100 ? 1.399 -16.454 -19.059 1.00 86.69 100 ASN A O 1
ATOM 774 N N . GLY A 1 101 ? 3.256 -16.302 -17.802 1.00 86.31 101 GLY A N 1
ATOM 775 C CA . GLY A 1 101 ? 3.829 -15.148 -18.504 1.00 86.31 101 GLY A CA 1
ATOM 776 C C . GLY A 1 101 ? 3.143 -13.815 -18.196 1.00 86.31 101 GLY A C 1
ATOM 777 O O . GLY A 1 101 ? 3.307 -12.851 -18.940 1.00 86.31 101 GLY A O 1
ATOM 778 N N . GLN A 1 102 ? 2.347 -13.747 -17.126 1.00 89.94 102 GLN A N 1
ATOM 779 C CA . GLN A 1 102 ? 1.750 -12.501 -16.649 1.00 89.94 102 GLN A CA 1
ATOM 780 C C . GLN A 1 102 ? 2.606 -11.888 -15.547 1.00 89.94 102 GLN A C 1
ATOM 782 O O . GLN A 1 102 ? 3.033 -12.588 -14.625 1.00 89.94 102 GLN A O 1
ATOM 787 N N . LEU A 1 103 ? 2.806 -10.574 -15.616 1.00 94.38 103 LEU A N 1
ATOM 788 C CA . LEU A 1 103 ? 3.519 -9.840 -14.584 1.00 94.38 103 LEU A CA 1
ATOM 789 C C . LEU A 1 103 ? 2.562 -9.493 -13.440 1.00 94.38 103 LEU A C 1
ATOM 791 O O . LEU A 1 103 ? 1.449 -9.011 -13.671 1.00 94.38 103 LEU A O 1
ATOM 795 N N . LYS A 1 104 ? 2.997 -9.714 -12.204 1.00 93.00 104 LYS A N 1
ATOM 796 C CA . LYS A 1 104 ? 2.309 -9.283 -10.985 1.00 93.00 104 LYS A CA 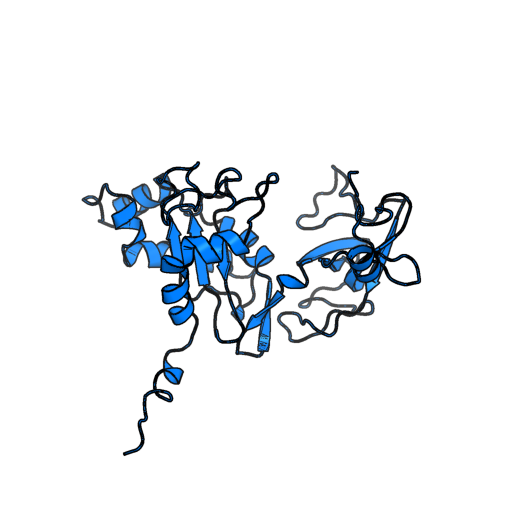1
ATOM 797 C C . LYS A 1 104 ? 3.183 -8.279 -10.245 1.00 93.00 104 LYS A C 1
ATOM 799 O O . LYS A 1 104 ? 4.310 -8.615 -9.900 1.00 93.00 104 LYS A O 1
ATOM 804 N N . ILE A 1 105 ? 2.655 -7.088 -9.976 1.00 92.81 105 ILE A N 1
ATOM 805 C CA . ILE A 1 105 ? 3.333 -6.091 -9.139 1.00 92.81 105 ILE A CA 1
ATOM 806 C C . ILE A 1 105 ? 3.171 -6.481 -7.667 1.00 92.81 105 ILE A C 1
ATOM 808 O O . ILE A 1 105 ? 2.092 -6.908 -7.250 1.00 92.81 105 ILE A O 1
ATOM 812 N N . VAL A 1 106 ? 4.258 -6.373 -6.908 1.00 90.50 106 VAL A N 1
ATOM 813 C CA . VAL A 1 106 ? 4.300 -6.601 -5.461 1.00 90.50 106 VAL A CA 1
ATOM 814 C C . VAL A 1 106 ? 4.078 -5.280 -4.735 1.00 90.50 106 VAL A C 1
ATOM 816 O O . VAL A 1 106 ? 3.065 -5.126 -4.066 1.00 90.50 106 VAL A O 1
ATOM 819 N N . ASP A 1 107 ? 5.010 -4.340 -4.890 1.00 90.06 107 ASP A N 1
ATOM 820 C CA . ASP A 1 107 ? 4.965 -2.986 -4.325 1.00 90.06 107 ASP A CA 1
ATOM 821 C C . ASP A 1 107 ? 6.081 -2.137 -4.972 1.00 90.06 107 ASP A C 1
ATOM 823 O O . ASP A 1 107 ? 6.892 -2.642 -5.758 1.00 90.06 107 ASP A O 1
ATOM 827 N N . ARG A 1 108 ? 6.176 -0.856 -4.617 1.00 91.12 108 ARG A N 1
ATOM 828 C CA . ARG A 1 108 ? 7.346 -0.018 -4.898 1.00 91.12 108 ARG A CA 1
ATOM 829 C C . ARG A 1 108 ? 8.505 -0.428 -3.998 1.00 91.12 108 ARG A C 1
ATOM 831 O O . ARG A 1 108 ? 8.334 -0.601 -2.796 1.00 91.12 108 ARG A O 1
ATOM 838 N N . LEU A 1 109 ? 9.722 -0.421 -4.535 1.00 90.81 109 LEU A N 1
ATOM 839 C CA . LEU A 1 109 ? 10.948 -0.673 -3.771 1.00 90.81 109 LEU A CA 1
ATOM 840 C C . LEU A 1 109 ? 11.046 0.216 -2.518 1.00 90.81 109 LEU A C 1
ATOM 842 O O . LEU A 1 109 ? 11.410 -0.250 -1.446 1.00 90.81 109 LEU A O 1
ATOM 846 N N . LYS A 1 110 ? 10.656 1.491 -2.638 1.00 88.25 110 LYS A N 1
ATOM 847 C CA . LYS A 1 110 ? 10.683 2.472 -1.537 1.00 88.25 110 LYS A CA 1
ATOM 848 C C . LYS A 1 110 ? 9.553 2.309 -0.514 1.00 88.25 110 LYS A C 1
ATOM 850 O O . LYS A 1 110 ? 9.614 2.926 0.542 1.00 88.25 110 LYS A O 1
ATOM 855 N N . ASN A 1 111 ? 8.532 1.527 -0.842 1.00 89.50 111 ASN A N 1
ATOM 856 C CA . ASN A 1 111 ? 7.390 1.245 0.022 1.00 89.50 111 ASN A CA 1
ATOM 857 C C . ASN A 1 111 ? 7.557 -0.077 0.788 1.00 89.50 111 ASN A C 1
ATOM 859 O O . ASN A 1 111 ? 6.775 -0.368 1.688 1.00 89.50 111 ASN A O 1
ATOM 863 N N . LEU A 1 112 ? 8.574 -0.878 0.458 1.00 90.75 112 LEU A N 1
ATOM 864 C CA . LEU A 1 112 ? 8.938 -2.051 1.242 1.00 90.75 112 LEU A CA 1
ATOM 865 C C . LEU A 1 112 ? 9.672 -1.595 2.501 1.00 90.75 112 LEU A C 1
ATOM 867 O O . LEU A 1 112 ? 10.844 -1.217 2.460 1.00 90.75 112 LEU A O 1
ATOM 871 N N . ILE A 1 113 ? 8.969 -1.623 3.629 1.00 91.50 113 ILE A N 1
ATOM 872 C CA . ILE A 1 113 ? 9.497 -1.154 4.908 1.00 91.50 113 ILE A CA 1
ATOM 873 C C . ILE A 1 113 ? 10.007 -2.337 5.716 1.00 91.50 113 ILE A C 1
ATOM 875 O O . ILE A 1 113 ? 9.291 -3.314 5.914 1.00 91.50 113 ILE A O 1
ATOM 879 N N . LYS A 1 114 ? 11.233 -2.225 6.226 1.00 91.44 114 LYS A N 1
ATOM 880 C CA . LYS A 1 114 ? 11.794 -3.175 7.185 1.00 91.44 114 LYS A CA 1
ATOM 881 C C . LYS A 1 114 ? 11.362 -2.793 8.598 1.00 91.44 114 LYS A C 1
ATOM 883 O O . LYS A 1 114 ? 11.659 -1.685 9.040 1.00 91.44 114 LYS A O 1
ATOM 888 N N . LEU A 1 115 ? 10.694 -3.705 9.296 1.00 92.56 115 LEU A N 1
ATOM 889 C CA . LEU A 1 115 ? 10.354 -3.552 10.713 1.00 92.56 115 LEU A CA 1
ATOM 890 C C . LEU A 1 115 ? 11.533 -3.956 11.610 1.00 92.56 115 LEU A C 1
ATOM 892 O O . LEU A 1 115 ? 12.488 -4.594 11.155 1.00 92.56 115 LEU A O 1
ATOM 896 N N . LYS A 1 116 ? 11.442 -3.656 12.910 1.00 90.00 116 LYS A N 1
ATOM 897 C CA . LYS A 1 116 ? 12.464 -3.998 13.919 1.00 90.00 116 LYS A CA 1
ATOM 898 C C . LYS A 1 116 ? 12.834 -5.484 13.925 1.00 90.00 116 LYS A C 1
ATOM 900 O O . LYS A 1 116 ? 13.996 -5.836 14.108 1.00 90.00 116 LYS A O 1
ATOM 905 N N . GLY A 1 117 ? 11.856 -6.357 13.674 1.00 84.31 117 GLY A N 1
ATOM 906 C CA . GLY A 1 117 ? 12.049 -7.809 13.585 1.00 84.31 117 GLY A CA 1
ATOM 907 C C . GLY A 1 117 ? 12.880 -8.278 12.383 1.00 84.31 117 GLY A C 1
ATOM 908 O O . GLY A 1 117 ? 13.189 -9.461 12.287 1.00 84.31 117 GLY A O 1
ATOM 909 N N . GLY A 1 118 ? 13.248 -7.377 11.468 1.00 84.12 118 GLY A N 1
ATOM 910 C CA . GLY A 1 118 ? 14.034 -7.675 10.272 1.00 84.12 118 GLY A CA 1
ATOM 911 C C . GLY A 1 118 ? 13.203 -8.051 9.046 1.00 84.12 118 GLY A C 1
ATOM 912 O O . GLY A 1 118 ? 13.716 -7.978 7.930 1.00 84.12 118 GLY A O 1
ATOM 913 N N . GLU A 1 119 ? 11.932 -8.392 9.248 1.00 85.94 119 GLU A N 1
ATOM 914 C CA . GLU A 1 119 ? 10.974 -8.713 8.194 1.00 85.94 119 GLU A CA 1
ATOM 915 C C . GLU A 1 119 ? 10.511 -7.446 7.461 1.00 85.94 119 GLU A C 1
ATOM 917 O O . GLU A 1 119 ? 10.354 -6.378 8.063 1.00 85.94 119 GLU A O 1
ATOM 922 N N . TYR A 1 120 ? 10.252 -7.581 6.161 1.00 91.12 120 TYR A N 1
ATOM 923 C CA . TYR A 1 120 ? 9.706 -6.507 5.337 1.00 91.12 120 TYR A CA 1
ATOM 924 C C . TYR A 1 120 ? 8.179 -6.602 5.250 1.00 91.12 120 TYR A C 1
ATOM 926 O O . TYR A 1 120 ? 7.609 -7.697 5.251 1.00 91.12 120 TYR A O 1
ATOM 934 N N . ILE A 1 121 ? 7.532 -5.443 5.151 1.00 91.94 121 ILE A 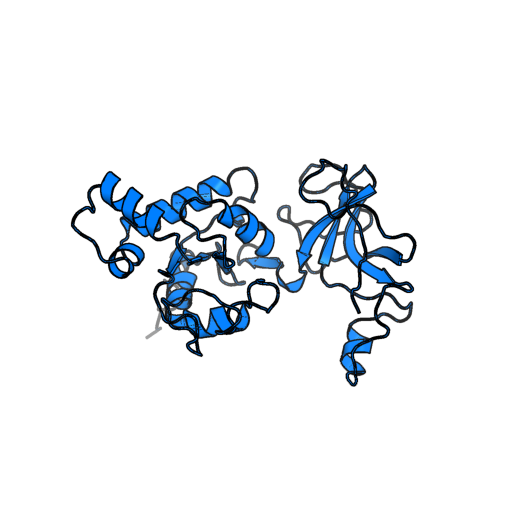N 1
ATOM 935 C CA . ILE A 1 121 ? 6.093 -5.289 4.917 1.00 91.94 121 ILE A CA 1
ATOM 936 C C . ILE A 1 121 ? 5.843 -4.490 3.633 1.00 91.94 121 ILE A C 1
ATOM 938 O O . ILE A 1 121 ? 6.595 -3.561 3.324 1.00 91.94 121 ILE A O 1
ATOM 942 N N . ALA A 1 122 ? 4.791 -4.847 2.894 1.00 92.12 122 ALA A N 1
ATOM 943 C CA . ALA A 1 122 ? 4.388 -4.173 1.658 1.00 92.12 122 ALA A CA 1
ATOM 944 C C . ALA A 1 122 ? 3.194 -3.242 1.920 1.00 92.12 122 ALA A C 1
ATOM 946 O O . ALA A 1 122 ? 2.036 -3.670 1.943 1.00 92.12 122 ALA A O 1
ATOM 947 N N . ILE A 1 123 ? 3.470 -1.959 2.163 1.00 92.75 123 ILE A N 1
ATOM 948 C CA . ILE A 1 123 ? 2.455 -1.005 2.634 1.00 92.75 123 ILE A CA 1
ATOM 949 C C . ILE A 1 123 ? 1.341 -0.745 1.608 1.00 92.75 123 ILE A C 1
ATOM 951 O O . ILE A 1 123 ? 0.190 -0.625 2.022 1.00 92.75 123 ILE A O 1
ATOM 955 N N . GLU A 1 124 ? 1.603 -0.726 0.293 1.00 90.38 124 GLU A N 1
ATOM 956 C CA . GLU A 1 124 ? 0.518 -0.539 -0.695 1.00 90.38 124 GLU A CA 1
ATOM 957 C C . GLU A 1 124 ? -0.365 -1.788 -0.797 1.00 90.38 124 GLU A C 1
ATOM 959 O O . GLU A 1 124 ? -1.585 -1.687 -0.975 1.00 90.38 124 GLU A O 1
ATOM 964 N N . ALA A 1 125 ? 0.225 -2.978 -0.637 1.00 89.75 125 ALA A N 1
ATOM 965 C CA . ALA A 1 125 ? -0.525 -4.230 -0.581 1.00 89.75 125 ALA A CA 1
ATOM 966 C C . ALA A 1 125 ? -1.417 -4.295 0.672 1.00 89.75 125 ALA A C 1
ATOM 968 O O . ALA A 1 125 ? -2.574 -4.732 0.596 1.00 89.75 125 ALA A O 1
ATOM 969 N N . MET A 1 126 ? -0.908 -3.816 1.810 1.00 94.00 126 MET A N 1
ATOM 970 C CA . MET A 1 126 ? -1.676 -3.667 3.046 1.00 94.00 126 MET A CA 1
ATOM 971 C C . MET A 1 126 ? -2.837 -2.687 2.870 1.00 94.00 126 MET A C 1
ATOM 973 O O . MET A 1 126 ? -3.975 -3.050 3.154 1.00 94.00 126 MET A O 1
ATOM 977 N N . GLU A 1 127 ? -2.589 -1.485 2.351 1.00 94.25 127 GLU A N 1
ATOM 978 C CA . GLU A 1 127 ? -3.621 -0.462 2.119 1.00 94.25 127 GLU A CA 1
ATOM 979 C C . GLU A 1 127 ? -4.714 -0.963 1.178 1.00 94.25 127 GLU A C 1
ATOM 981 O O . GLU A 1 127 ? -5.897 -0.867 1.501 1.00 94.25 127 GLU A O 1
ATOM 986 N N . SER A 1 128 ? -4.328 -1.593 0.066 1.00 91.56 128 SER A N 1
ATOM 987 C CA . SER A 1 128 ? -5.268 -2.203 -0.883 1.00 91.56 128 SER A CA 1
ATOM 988 C C . SER A 1 128 ? -6.120 -3.298 -0.234 1.00 91.56 128 SER A C 1
ATOM 990 O O . SER A 1 128 ? -7.292 -3.472 -0.570 1.00 91.56 128 SER A O 1
ATOM 992 N N . THR A 1 129 ? -5.547 -4.052 0.707 1.00 93.62 129 THR A N 1
ATOM 993 C CA . THR A 1 129 ? -6.267 -5.104 1.434 1.00 93.62 129 THR A CA 1
ATOM 994 C C . THR A 1 129 ? -7.209 -4.515 2.478 1.00 93.62 129 THR A C 1
ATOM 996 O O . THR A 1 129 ? -8.377 -4.905 2.536 1.00 93.62 129 THR A O 1
ATOM 999 N N . TYR A 1 130 ? -6.732 -3.566 3.279 1.00 95.88 130 TYR A N 1
ATOM 1000 C CA . TYR A 1 130 ? -7.498 -2.953 4.358 1.00 95.88 130 TYR A CA 1
ATOM 1001 C C . TYR A 1 130 ? -8.585 -2.000 3.864 1.00 95.88 130 TYR A C 1
ATOM 1003 O O . TYR A 1 130 ? -9.606 -1.868 4.535 1.00 95.88 130 TYR A O 1
ATOM 1011 N N . ALA A 1 131 ? -8.442 -1.435 2.664 1.00 93.69 131 ALA A N 1
ATOM 1012 C CA . ALA A 1 131 ? -9.486 -0.648 2.012 1.00 93.69 131 ALA A CA 1
ATOM 1013 C C . ALA A 1 131 ? -10.785 -1.430 1.734 1.00 93.69 131 ALA A C 1
ATOM 1015 O O . ALA A 1 131 ? -11.808 -0.817 1.453 1.00 93.69 131 ALA A O 1
ATOM 1016 N N . ASN A 1 132 ? -10.776 -2.767 1.840 1.00 93.12 132 ASN A N 1
ATOM 1017 C CA . ASN A 1 132 ? -11.988 -3.592 1.736 1.00 93.12 132 ASN A CA 1
ATOM 1018 C C . ASN A 1 132 ? -12.839 -3.605 3.019 1.00 93.12 132 ASN A C 1
ATOM 1020 O O . ASN A 1 132 ? -13.902 -4.224 3.035 1.00 93.12 132 ASN A O 1
ATOM 1024 N N . SER A 1 133 ? -12.366 -2.991 4.108 1.00 95.44 133 SER A N 1
ATOM 1025 C CA . SER A 1 133 ? -13.154 -2.833 5.330 1.00 95.44 133 SER A CA 1
ATOM 1026 C C . SER A 1 133 ? -14.349 -1.919 5.072 1.00 95.44 133 SER A C 1
ATOM 1028 O O . SER A 1 133 ? -14.208 -0.865 4.456 1.00 95.44 133 SER A O 1
ATOM 1030 N N . VAL A 1 134 ? -15.518 -2.291 5.595 1.00 94.94 134 VAL A N 1
ATOM 1031 C CA . VAL A 1 134 ? -16.744 -1.483 5.461 1.00 94.94 134 VAL A CA 1
ATOM 1032 C C . VAL A 1 134 ? -16.619 -0.118 6.138 1.00 94.94 134 VAL A C 1
ATOM 1034 O O . VAL A 1 134 ? -17.285 0.830 5.750 1.00 94.94 134 VAL A O 1
ATOM 1037 N N . PHE A 1 135 ? -15.734 -0.001 7.130 1.00 95.75 135 PHE A N 1
ATOM 1038 C CA . PHE A 1 135 ? -15.517 1.242 7.860 1.00 95.75 135 PHE A CA 1
ATOM 1039 C C . PHE A 1 135 ? -14.647 2.246 7.113 1.00 95.75 135 PHE A C 1
ATOM 1041 O O . PHE A 1 135 ? -14.531 3.379 7.571 1.00 95.75 135 PHE A O 1
ATOM 1048 N N . VAL A 1 136 ? -14.000 1.848 6.019 1.00 95.12 136 VAL A N 1
ATOM 1049 C CA . VAL A 1 136 ? -13.052 2.688 5.289 1.00 95.12 136 VAL A CA 1
ATOM 1050 C C . VAL A 1 136 ? -13.763 3.409 4.152 1.00 95.12 136 VAL A C 1
ATOM 1052 O O . VAL A 1 136 ? -14.416 2.787 3.314 1.00 95.12 136 VAL A O 1
ATOM 1055 N N . ASN A 1 137 ? -13.539 4.716 4.035 1.00 91.56 137 ASN A N 1
ATOM 1056 C CA . ASN A 1 137 ? -13.947 5.455 2.849 1.00 91.56 137 ASN A CA 1
ATOM 1057 C C . ASN A 1 137 ? -12.951 5.223 1.701 1.00 91.56 137 ASN A C 1
ATOM 1059 O O . ASN A 1 137 ? -11.966 5.943 1.520 1.00 91.56 137 ASN A O 1
ATOM 1063 N N . GLY A 1 138 ? -13.221 4.195 0.897 1.00 73.75 138 GLY A N 1
ATOM 1064 C CA . GLY A 1 138 ? -12.375 3.815 -0.237 1.00 73.75 138 GLY A CA 1
ATOM 1065 C C . GLY A 1 138 ? -12.345 4.826 -1.393 1.00 73.75 138 GLY A C 1
ATOM 1066 O O . GLY A 1 138 ? -11.502 4.698 -2.279 1.00 73.75 138 GLY A O 1
ATOM 1067 N N . ARG A 1 139 ? -13.225 5.841 -1.411 1.00 68.38 139 ARG A N 1
ATOM 1068 C CA . ARG A 1 139 ? -13.354 6.774 -2.546 1.00 68.38 139 ARG A CA 1
ATOM 1069 C C . ARG A 1 139 ? -12.155 7.721 -2.683 1.00 68.38 139 ARG A C 1
ATOM 1071 O O . ARG A 1 139 ? -11.834 8.110 -3.802 1.00 68.38 139 ARG A O 1
ATOM 1078 N N . ASN A 1 140 ? -11.477 8.021 -1.572 1.00 58.84 140 ASN A N 1
ATOM 1079 C CA . ASN A 1 140 ? -10.394 9.007 -1.487 1.00 58.84 140 ASN A CA 1
ATOM 1080 C C . ASN A 1 140 ? -9.081 8.417 -0.924 1.00 58.84 140 ASN A C 1
ATOM 1082 O O . ASN A 1 140 ? -8.313 9.115 -0.272 1.00 58.84 140 ASN A O 1
ATOM 1086 N N . GLY A 1 141 ? -8.817 7.121 -1.133 1.00 63.69 141 GLY A N 1
ATOM 1087 C CA . GLY A 1 141 ? -7.592 6.487 -0.627 1.00 63.69 141 GLY A CA 1
ATOM 1088 C C . GLY A 1 141 ? -7.565 6.349 0.899 1.00 63.69 141 GLY A C 1
ATOM 1089 O O . GLY A 1 141 ? -6.543 6.611 1.508 1.00 63.69 141 GLY A O 1
ATOM 1090 N N . GLY A 1 142 ? -8.678 5.954 1.524 1.00 82.88 142 GLY A N 1
ATOM 1091 C CA . GLY A 1 142 ? -8.927 6.091 2.965 1.00 82.88 142 GLY A CA 1
ATOM 1092 C C . GLY A 1 142 ? -8.096 5.261 3.953 1.00 82.88 142 GLY A C 1
ATOM 1093 O O . GLY A 1 142 ? -8.516 5.129 5.099 1.00 82.88 142 GLY A O 1
ATOM 1094 N N . VAL A 1 143 ? -6.942 4.707 3.570 1.00 94.75 143 VAL A N 1
ATOM 1095 C CA . VAL A 1 143 ? -6.015 4.050 4.510 1.00 94.75 143 VAL A CA 1
ATOM 1096 C C . VAL A 1 143 ? -4.580 4.414 4.167 1.00 94.75 143 VAL A C 1
ATOM 1098 O O . VAL A 1 143 ? -4.128 4.108 3.072 1.00 94.75 143 VAL A O 1
ATOM 1101 N N . LEU A 1 144 ? -3.851 4.982 5.125 1.00 95.56 144 LEU A N 1
ATOM 1102 C CA . LEU A 1 144 ? -2.396 5.107 5.078 1.00 95.56 144 LEU A CA 1
ATOM 1103 C C . LEU A 1 144 ? -1.803 4.121 6.083 1.00 95.56 144 LEU A C 1
ATOM 1105 O O . LEU A 1 144 ? -1.930 4.326 7.291 1.00 95.56 144 LEU A O 1
ATOM 1109 N N . CYS A 1 145 ? -1.138 3.076 5.599 1.00 96.06 145 CYS A N 1
ATOM 1110 C CA . CYS A 1 145 ? -0.337 2.202 6.449 1.00 96.06 145 CYS A CA 1
ATOM 1111 C C . CYS A 1 145 ? 1.025 2.845 6.712 1.00 96.06 145 CYS A C 1
ATOM 1113 O O . CYS A 1 145 ? 1.664 3.381 5.805 1.00 96.06 145 CYS A O 1
ATOM 1115 N N . TYR A 1 146 ? 1.474 2.763 7.959 1.00 95.69 146 TYR A N 1
ATOM 1116 C CA . TYR A 1 146 ? 2.732 3.331 8.417 1.00 95.69 146 TYR A CA 1
ATOM 1117 C C . TYR A 1 146 ? 3.520 2.313 9.241 1.00 95.69 146 TYR A C 1
ATOM 1119 O O . TYR A 1 146 ? 2.971 1.560 10.050 1.00 95.69 146 TYR A O 1
ATOM 1127 N N . GLY A 1 147 ? 4.829 2.312 9.030 1.00 93.56 147 GLY A N 1
ATOM 1128 C CA . GLY A 1 147 ? 5.792 1.514 9.768 1.00 93.56 147 GLY A CA 1
ATOM 1129 C C . GLY A 1 147 ? 7.187 2.092 9.577 1.00 93.56 147 GLY A C 1
ATOM 1130 O O . GLY A 1 147 ? 7.455 2.776 8.588 1.00 93.56 147 GLY A O 1
ATOM 1131 N N . ASN A 1 148 ? 8.084 1.802 10.511 1.00 91.81 148 ASN A N 1
ATOM 1132 C CA . ASN A 1 148 ? 9.498 2.138 10.402 1.00 91.81 148 ASN A CA 1
ATOM 1133 C C . ASN A 1 148 ? 10.359 1.062 11.096 1.00 91.81 148 ASN A C 1
ATOM 1135 O O . ASN A 1 148 ? 9.834 0.116 11.688 1.00 91.81 148 ASN A O 1
ATOM 1139 N N . GLY A 1 149 ? 11.684 1.209 11.019 1.00 91.00 149 GLY A N 1
ATOM 1140 C CA . GLY A 1 149 ? 12.644 0.236 11.556 1.00 91.00 149 GLY A CA 1
ATOM 1141 C C . GLY A 1 149 ? 12.658 0.086 13.080 1.00 91.00 149 GLY A C 1
ATOM 1142 O O . GLY A 1 149 ? 13.302 -0.831 13.584 1.00 91.00 149 GLY A O 1
ATOM 1143 N N . GLU A 1 150 ? 11.960 0.949 13.816 1.00 91.75 150 GLU A N 1
ATOM 1144 C CA . GLU A 1 150 ? 11.862 0.901 15.280 1.00 91.75 150 GLU A CA 1
ATOM 1145 C C . GLU A 1 150 ? 10.611 0.141 15.748 1.00 91.75 150 GLU A C 1
ATOM 1147 O O . GLU A 1 150 ? 10.552 -0.314 16.890 1.00 91.75 150 GLU A O 1
ATOM 1152 N N . MET A 1 151 ? 9.631 -0.047 14.860 1.00 93.88 151 MET A N 1
ATOM 1153 C CA . MET A 1 151 ? 8.335 -0.649 15.173 1.00 93.88 151 MET A CA 1
ATOM 1154 C C . MET A 1 151 ? 8.353 -2.174 15.011 1.00 93.88 151 MET A C 1
ATOM 1156 O O . MET A 1 151 ? 8.934 -2.719 14.071 1.00 93.88 151 MET A O 1
ATOM 1160 N N . ASP A 1 152 ? 7.656 -2.876 15.906 1.00 93.69 152 ASP A N 1
ATOM 1161 C CA . ASP A 1 152 ? 7.422 -4.324 15.828 1.00 93.69 152 ASP A CA 1
ATOM 1162 C C . ASP A 1 152 ? 6.256 -4.675 14.896 1.00 93.69 152 ASP A C 1
ATOM 1164 O O . ASP A 1 152 ? 6.192 -5.776 14.341 1.00 93.69 152 ASP A O 1
ATOM 1168 N N . LYS A 1 153 ? 5.285 -3.764 14.792 1.00 94.88 153 LYS A N 1
ATOM 1169 C CA . LYS A 1 153 ? 4.050 -3.927 14.024 1.00 94.88 153 LYS A CA 1
ATOM 1170 C C . LYS A 1 153 ? 3.653 -2.607 13.371 1.00 94.88 153 LYS A C 1
ATOM 1172 O O . LYS A 1 153 ? 3.817 -1.560 13.997 1.00 94.88 153 LYS A O 1
ATOM 1177 N N . PRO A 1 154 ? 3.077 -2.644 12.162 1.00 96.44 154 PRO A N 1
ATOM 1178 C CA . PRO A 1 154 ? 2.589 -1.444 11.505 1.00 96.44 154 PRO A CA 1
ATOM 1179 C C . PRO A 1 154 ? 1.324 -0.898 12.175 1.00 96.44 154 PRO A C 1
ATOM 1181 O O . PRO A 1 154 ? 0.612 -1.594 12.907 1.00 96.44 154 PRO A O 1
ATOM 1184 N N . VAL A 1 155 ? 1.019 0.355 11.867 1.00 97.56 155 VAL A N 1
ATOM 1185 C CA . VAL A 1 155 ? -0.203 1.066 12.267 1.00 97.56 155 VAL A CA 1
ATOM 1186 C C . VAL A 1 155 ? -0.831 1.734 11.047 1.00 97.56 155 VAL A C 1
ATOM 1188 O O . VAL A 1 155 ? -0.222 1.752 9.978 1.00 97.56 155 VAL A O 1
ATOM 1191 N N . ALA A 1 156 ? -2.051 2.263 11.168 1.00 97.56 156 ALA A N 1
ATOM 1192 C CA . ALA A 1 156 ? -2.675 2.970 10.049 1.00 97.56 156 ALA A CA 1
ATOM 1193 C C . ALA A 1 156 ? -3.493 4.201 10.454 1.00 97.56 156 ALA A C 1
ATOM 1195 O O . ALA A 1 156 ? -4.200 4.196 11.465 1.00 97.56 156 ALA A O 1
ATOM 1196 N N . LEU A 1 157 ? -3.437 5.237 9.615 1.00 97.06 157 LEU A N 1
ATOM 1197 C CA . LEU A 1 157 ? -4.435 6.305 9.593 1.00 97.06 157 LEU A CA 1
ATOM 1198 C C . LEU A 1 157 ? -5.575 5.883 8.672 1.00 97.06 157 LEU A C 1
ATOM 1200 O O . LEU A 1 157 ? -5.329 5.391 7.570 1.00 97.06 157 LEU A O 1
ATOM 1204 N N . VAL A 1 158 ? -6.811 6.071 9.122 1.00 97.06 158 VAL A N 1
ATOM 1205 C CA . VAL A 1 158 ? -7.995 5.573 8.422 1.00 97.06 158 VAL A CA 1
ATOM 1206 C C . VAL A 1 158 ? -9.005 6.694 8.262 1.00 97.06 158 VAL A C 1
ATOM 1208 O O . VAL A 1 158 ? -9.568 7.157 9.251 1.00 97.06 158 VAL A O 1
ATOM 1211 N N . GLN A 1 159 ? -9.270 7.101 7.022 1.00 95.56 159 GLN A N 1
ATOM 1212 C CA . GLN A 1 159 ? -10.426 7.936 6.725 1.00 95.56 159 GLN A CA 1
ATOM 1213 C C . GLN A 1 159 ? -11.672 7.054 6.718 1.00 95.56 159 GLN A C 1
ATOM 1215 O O . GLN A 1 159 ? -11.814 6.150 5.889 1.00 95.56 159 GLN A O 1
ATOM 1220 N N . ILE A 1 160 ? -12.562 7.303 7.670 1.00 95.56 160 ILE A N 1
ATOM 1221 C CA . ILE A 1 160 ? -13.728 6.454 7.895 1.00 95.56 160 ILE A CA 1
ATOM 1222 C C . ILE A 1 160 ? -14.868 6.751 6.918 1.00 95.56 160 ILE A C 1
ATOM 1224 O O . ILE A 1 160 ? -14.975 7.852 6.380 1.00 95.56 160 ILE A O 1
ATOM 1228 N N . GLU A 1 161 ? -15.749 5.772 6.731 1.00 95.00 161 GLU A N 1
ATOM 1229 C CA . GLU A 1 161 ? -17.087 5.955 6.170 1.00 95.00 161 GLU A CA 1
ATOM 1230 C C . GLU A 1 161 ? -18.057 6.328 7.311 1.00 95.00 161 GLU A C 1
ATOM 1232 O O . GLU A 1 161 ? -18.391 5.469 8.138 1.00 95.00 161 GLU A O 1
ATOM 1237 N N . PRO A 1 162 ? -18.508 7.597 7.413 1.00 93.12 162 PRO A N 1
ATOM 1238 C CA . PRO A 1 162 ? -19.268 8.062 8.574 1.00 93.12 162 PRO A CA 1
ATOM 1239 C C . PRO A 1 162 ? -20.573 7.297 8.787 1.00 93.12 162 PRO A C 1
ATOM 1241 O O . PRO A 1 162 ? -20.952 7.020 9.926 1.00 93.12 162 PRO A O 1
ATOM 1244 N N . SER A 1 163 ? -21.251 6.926 7.697 1.00 93.50 163 SER A N 1
ATOM 1245 C CA . SER A 1 163 ? -22.525 6.208 7.764 1.00 93.50 163 SER A CA 1
ATOM 1246 C C . SER A 1 163 ? -22.383 4.846 8.455 1.00 93.50 163 SER A C 1
ATOM 1248 O O . SER A 1 163 ? -23.178 4.517 9.339 1.00 93.50 163 SER A O 1
ATOM 1250 N N . GLU A 1 164 ? -21.324 4.101 8.142 1.00 95.00 164 GLU A N 1
ATOM 1251 C CA . GLU A 1 164 ? -21.036 2.798 8.746 1.00 95.00 164 GLU A CA 1
ATOM 1252 C C . GLU A 1 164 ? -20.615 2.915 10.214 1.00 95.00 164 GLU A C 1
ATOM 1254 O O . GLU A 1 164 ? -21.024 2.101 11.048 1.00 95.00 164 GLU A O 1
ATOM 1259 N N . ILE A 1 165 ? -19.878 3.968 10.576 1.00 95.56 165 ILE A N 1
ATOM 1260 C CA . ILE A 1 165 ? -19.512 4.235 11.974 1.00 95.56 165 ILE A CA 1
ATOM 1261 C C . ILE A 1 165 ? -20.748 4.558 12.819 1.00 95.56 165 ILE A C 1
ATOM 1263 O O . ILE A 1 165 ? -20.912 3.979 13.896 1.00 95.56 165 ILE A O 1
ATOM 1267 N N . PHE A 1 166 ? -21.658 5.404 12.329 1.00 95.06 166 PHE A N 1
ATOM 1268 C CA . PHE A 1 166 ? -22.918 5.688 13.022 1.00 95.06 166 PHE A CA 1
ATOM 1269 C C . PHE A 1 166 ? -23.812 4.449 13.143 1.00 95.06 166 PHE A C 1
ATOM 1271 O O . PHE A 1 166 ? -24.386 4.204 14.207 1.00 95.06 166 PHE A O 1
ATOM 1278 N N . ASN A 1 167 ? -23.928 3.647 12.081 1.00 94.62 167 ASN A N 1
ATOM 1279 C CA . ASN A 1 167 ? -24.707 2.407 12.107 1.00 94.62 167 ASN A CA 1
ATOM 1280 C C . ASN A 1 167 ? -24.153 1.429 13.148 1.00 94.62 167 ASN A C 1
ATOM 1282 O O . ASN A 1 167 ? -24.898 0.916 13.988 1.00 94.62 167 ASN A O 1
ATOM 1286 N N . TRP A 1 168 ? -22.835 1.225 13.150 1.00 95.81 168 TRP A N 1
ATOM 1287 C CA . TRP A 1 168 ? -22.178 0.360 14.120 1.00 95.81 168 TRP A CA 1
ATOM 1288 C C . TRP A 1 168 ? -22.333 0.878 15.554 1.00 95.81 168 TRP A C 1
ATOM 1290 O O . TRP A 1 168 ? -22.646 0.093 16.453 1.00 95.81 168 TRP A O 1
ATOM 1300 N N . ALA A 1 169 ? -22.179 2.188 15.774 1.00 95.12 169 ALA A N 1
ATOM 1301 C CA . ALA A 1 169 ? -22.363 2.825 17.078 1.00 95.12 169 ALA A CA 1
ATOM 1302 C C . ALA A 1 169 ? -23.777 2.576 17.633 1.00 95.12 169 ALA A C 1
ATOM 1304 O O . ALA A 1 169 ? -23.916 2.134 18.778 1.00 95.12 169 ALA A O 1
ATOM 1305 N N . LYS A 1 170 ? -24.811 2.738 16.795 1.00 93.31 170 LYS A N 1
ATOM 1306 C CA . LYS A 1 170 ? -26.216 2.477 17.158 1.00 93.31 170 LYS A CA 1
ATOM 1307 C C . LYS A 1 170 ? -26.483 1.016 17.527 1.00 93.31 170 LYS A C 1
ATOM 1309 O O . LYS A 1 170 ? -27.234 0.708 18.448 1.00 93.31 170 LYS A O 1
ATOM 1314 N N . MET A 1 171 ? -25.855 0.082 16.818 1.00 93.44 171 MET A N 1
ATOM 1315 C CA . MET A 1 171 ? -26.005 -1.349 17.103 1.00 93.44 171 MET A CA 1
ATOM 1316 C C . MET A 1 171 ? -25.271 -1.791 18.377 1.00 93.44 171 MET A C 1
ATOM 1318 O O . MET A 1 171 ? -25.613 -2.823 18.950 1.00 93.44 171 MET A O 1
ATOM 1322 N N . ASN A 1 172 ? -24.276 -1.024 18.834 1.00 94.50 172 ASN A N 1
ATOM 1323 C CA . ASN A 1 172 ? -23.398 -1.383 19.953 1.00 94.50 172 ASN A CA 1
ATOM 1324 C C . ASN A 1 172 ? -23.602 -0.504 21.202 1.00 94.50 172 ASN A C 1
ATOM 1326 O O . ASN A 1 172 ? -22.741 -0.469 22.090 1.00 94.50 172 ASN A O 1
ATOM 1330 N N . GLY A 1 173 ? -24.752 0.174 21.295 1.00 91.19 173 GLY A N 1
ATOM 1331 C CA . GLY A 1 173 ? -25.169 0.921 22.484 1.00 91.19 173 GLY A CA 1
ATOM 1332 C C . GLY A 1 173 ? -24.435 2.248 22.682 1.00 91.19 173 GLY A C 1
ATOM 1333 O O . GLY A 1 173 ? -24.232 2.657 23.822 1.00 91.19 173 GLY A O 1
ATOM 1334 N N . LEU A 1 174 ? -24.012 2.898 21.594 1.00 91.25 174 LEU A N 1
ATOM 1335 C CA . LEU A 1 174 ? -23.460 4.261 21.574 1.00 91.25 174 LEU A CA 1
ATOM 1336 C C . LEU A 1 174 ? -24.450 5.241 20.923 1.00 91.25 174 LEU A C 1
ATOM 1338 O O . LEU A 1 174 ? -24.062 6.136 20.181 1.00 91.25 174 LEU A O 1
ATOM 1342 N N . ASN A 1 175 ? -25.742 5.043 21.185 1.00 82.00 175 ASN A N 1
ATOM 1343 C CA . ASN A 1 175 ? -26.841 5.734 20.503 1.00 82.00 175 ASN A CA 1
ATOM 1344 C C . ASN A 1 175 ? -26.923 7.225 20.844 1.00 82.00 175 ASN A C 1
ATOM 1346 O O . ASN A 1 175 ? -27.541 7.974 20.102 1.00 82.00 175 ASN A O 1
ATOM 1350 N N . ASP A 1 176 ? -26.319 7.626 21.962 1.00 82.50 176 ASP A N 1
ATOM 1351 C CA . ASP A 1 176 ? -26.376 8.992 22.482 1.00 82.50 176 ASP A CA 1
ATOM 1352 C C . ASP A 1 176 ? -25.247 9.883 21.926 1.00 82.50 176 ASP A C 1
ATOM 1354 O O . ASP A 1 176 ? -25.133 11.050 22.300 1.00 82.50 176 ASP A O 1
ATOM 1358 N N . VAL A 1 177 ? -24.380 9.335 21.064 1.00 84.19 177 VAL A N 1
ATOM 1359 C CA . VAL A 1 177 ? -23.256 10.055 20.453 1.00 84.19 177 VAL A CA 1
ATOM 1360 C C . VAL A 1 177 ? -23.557 10.305 18.976 1.00 84.19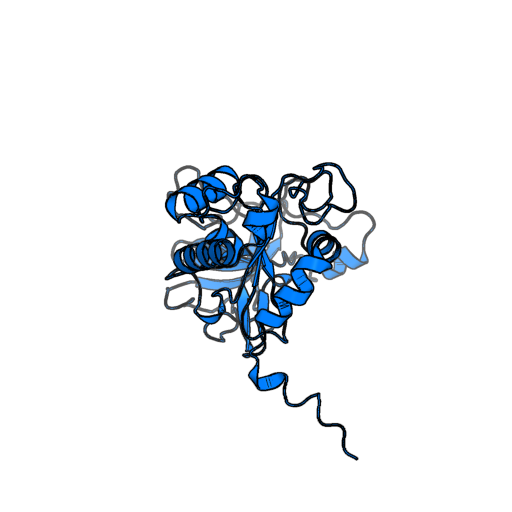 177 VAL A C 1
ATOM 1362 O O . VAL A 1 177 ? -23.309 9.452 18.127 1.00 84.19 177 VAL A O 1
ATOM 1365 N N . ASP A 1 178 ? -24.058 11.503 18.679 1.00 85.12 178 ASP A N 1
ATOM 1366 C CA . ASP A 1 178 ? -24.321 11.970 17.307 1.00 85.12 178 ASP A CA 1
ATOM 1367 C C . ASP A 1 178 ? -23.135 12.738 16.689 1.00 85.12 178 ASP A C 1
ATOM 1369 O O . ASP A 1 178 ? -23.187 13.150 15.531 1.00 85.12 178 ASP A O 1
ATOM 1373 N N . ASP A 1 179 ? -22.048 12.922 17.443 1.00 92.19 179 ASP A N 1
ATOM 1374 C CA . ASP A 1 179 ? -20.822 13.555 16.957 1.00 92.19 179 ASP A CA 1
ATOM 1375 C C . ASP A 1 179 ? -19.825 12.509 16.442 1.00 92.19 179 ASP A C 1
ATOM 1377 O O . ASP A 1 179 ? -19.330 11.658 17.188 1.00 92.19 179 ASP A O 1
ATOM 1381 N N . ILE A 1 180 ? -19.504 12.596 15.153 1.00 93.44 180 ILE A N 1
ATOM 1382 C CA . ILE A 1 180 ? -18.575 11.679 14.496 1.00 93.44 180 ILE A CA 1
ATOM 1383 C C . ILE A 1 180 ? -17.140 11.833 15.008 1.00 93.44 180 ILE A C 1
ATOM 1385 O O . ILE A 1 180 ? -16.421 10.838 15.083 1.00 93.44 180 ILE A O 1
ATOM 1389 N N . GLU A 1 181 ? -16.726 13.033 15.424 1.00 94.12 181 GLU A N 1
ATOM 1390 C CA . GLU A 1 181 ? -15.380 13.252 15.973 1.00 94.12 181 GLU A CA 1
ATOM 1391 C C . GLU A 1 181 ? -15.222 12.531 17.315 1.00 94.12 181 GLU A C 1
ATOM 1393 O O . GLU A 1 181 ? -14.234 11.828 17.554 1.00 94.12 181 GLU A O 1
ATOM 1398 N N . ALA A 1 182 ? -16.246 12.616 18.171 1.00 93.81 182 ALA A N 1
ATOM 1399 C CA . ALA A 1 182 ? -16.300 11.861 19.416 1.00 93.81 182 ALA A CA 1
ATOM 1400 C C . ALA A 1 182 ? -16.272 10.340 19.173 1.00 93.81 182 ALA A C 1
ATOM 1402 O O . ALA A 1 182 ? -15.592 9.611 19.903 1.00 93.81 182 ALA A O 1
ATOM 1403 N N . LEU A 1 183 ? -16.962 9.849 18.135 1.00 94.94 183 LEU A N 1
ATOM 1404 C CA . LEU A 1 183 ? -16.934 8.432 17.751 1.00 94.94 183 LEU A CA 1
ATOM 1405 C C . LEU A 1 183 ? -15.556 7.990 17.238 1.00 94.94 183 LEU A C 1
ATOM 1407 O O . LEU A 1 183 ? -15.098 6.913 17.626 1.00 94.94 183 LEU A O 1
ATOM 1411 N N . CYS A 1 184 ? -14.868 8.813 16.442 1.00 94.44 184 CYS A N 1
ATOM 1412 C CA . CYS A 1 184 ? -13.506 8.544 15.964 1.00 94.44 184 CYS A CA 1
ATOM 1413 C C . CYS A 1 184 ? -12.509 8.348 17.118 1.00 94.44 184 CYS A C 1
ATOM 1415 O O . CYS A 1 184 ? -11.628 7.490 17.040 1.00 94.44 184 CYS A O 1
ATOM 1417 N N . GLY A 1 185 ? -12.669 9.098 18.213 1.00 93.62 185 GLY A N 1
ATOM 1418 C CA . GLY A 1 185 ? -11.857 8.956 19.426 1.00 93.62 185 GLY A CA 1
ATOM 1419 C C . GLY A 1 185 ? -12.292 7.826 20.368 1.00 93.62 185 GLY A C 1
ATOM 1420 O O . GLY A 1 185 ? -11.582 7.516 21.329 1.00 93.62 185 GLY A O 1
ATOM 1421 N N . HIS A 1 186 ? -13.448 7.195 20.137 1.00 95.69 186 HIS A N 1
ATOM 1422 C CA . HIS A 1 186 ? -14.033 6.268 21.099 1.00 95.69 186 HIS A CA 1
ATOM 1423 C C . HIS A 1 186 ? -13.337 4.887 21.066 1.00 95.69 186 HIS A C 1
ATOM 1425 O O . HIS A 1 186 ? -13.362 4.203 20.037 1.00 95.69 186 HIS A O 1
ATOM 1431 N N . PRO A 1 187 ? -12.807 4.365 22.196 1.00 95.38 187 PRO A N 1
ATOM 1432 C CA . PRO A 1 187 ? -12.023 3.123 22.208 1.00 95.38 187 PRO A CA 1
ATOM 1433 C C . PRO A 1 187 ? -12.747 1.893 21.642 1.00 95.38 187 PRO A C 1
ATOM 1435 O O . PRO A 1 187 ? -12.125 1.039 21.010 1.00 95.38 187 PRO A O 1
ATOM 1438 N N . LYS A 1 188 ? -14.071 1.790 21.847 1.00 95.75 188 LYS A N 1
ATOM 1439 C CA . LYS A 1 188 ? -14.873 0.693 21.270 1.00 95.75 188 LYS A CA 1
ATOM 1440 C C . LYS A 1 188 ? -14.921 0.748 19.739 1.00 95.75 188 LYS A C 1
ATOM 1442 O O . LYS A 1 188 ? -14.864 -0.308 19.120 1.00 95.75 188 LYS A O 1
ATOM 1447 N N . VAL A 1 189 ? -15.001 1.947 19.157 1.00 96.81 189 VAL A N 1
ATOM 1448 C CA . VAL A 1 189 ? -15.065 2.151 17.703 1.00 96.81 189 VAL A CA 1
ATOM 1449 C C . VAL A 1 189 ? -13.705 1.835 17.091 1.00 96.81 189 VAL A C 1
ATOM 1451 O O . VAL A 1 189 ? -13.622 0.989 16.209 1.00 96.81 189 VAL A O 1
ATOM 1454 N N . ILE A 1 190 ? -12.623 2.390 17.650 1.00 97.06 190 ILE A N 1
ATOM 1455 C CA . ILE A 1 190 ? -11.245 2.093 17.219 1.00 97.06 190 ILE A CA 1
ATOM 1456 C C . ILE A 1 190 ? -10.982 0.581 17.229 1.00 97.06 190 ILE A C 1
ATOM 1458 O O . ILE A 1 190 ? -10.454 0.029 16.266 1.00 97.06 190 ILE A O 1
ATOM 1462 N N . LYS A 1 191 ? -11.389 -0.118 18.299 1.00 97.69 191 LYS A N 1
ATOM 1463 C CA . LYS A 1 191 ? -11.236 -1.576 18.400 1.00 97.69 191 LYS A CA 1
ATOM 1464 C C . LYS A 1 191 ? -12.048 -2.326 17.340 1.00 97.69 191 LYS A C 1
ATOM 1466 O O . LYS A 1 191 ? -11.569 -3.336 16.829 1.00 97.69 191 LYS A O 1
ATOM 1471 N N . ALA A 1 192 ? -13.259 -1.867 17.031 1.00 97.69 192 ALA A N 1
ATOM 1472 C CA . ALA A 1 192 ? -14.109 -2.479 16.015 1.00 97.69 192 ALA A CA 1
ATOM 1473 C C . ALA A 1 192 ? -13.511 -2.329 14.613 1.00 97.69 192 ALA A C 1
ATOM 1475 O O . ALA A 1 192 ? -13.356 -3.333 13.919 1.00 97.69 192 ALA A O 1
ATOM 1476 N N . VAL A 1 193 ? -13.089 -1.113 14.253 1.00 97.88 193 VAL A N 1
ATOM 1477 C CA . VAL A 1 193 ? -12.438 -0.819 12.968 1.00 97.88 193 VAL A CA 1
ATOM 1478 C C . VAL A 1 193 ? -11.148 -1.627 12.823 1.00 97.88 193 VAL A C 1
ATOM 1480 O O . VAL A 1 193 ? -10.980 -2.345 11.841 1.00 97.88 193 VAL A O 1
ATOM 1483 N N . LEU A 1 194 ? -10.276 -1.612 13.838 1.00 98.19 194 LEU A N 1
ATOM 1484 C CA . LEU A 1 194 ? -9.040 -2.403 13.844 1.00 98.19 194 LEU A CA 1
ATOM 1485 C C . LEU A 1 194 ? -9.311 -3.904 13.673 1.00 98.19 194 LEU A C 1
ATOM 1487 O O . LEU A 1 194 ? -8.593 -4.589 12.946 1.00 98.19 194 LEU A O 1
ATOM 1491 N N . SER A 1 195 ? -10.327 -4.430 14.364 1.00 97.88 195 SER A N 1
ATOM 1492 C CA . SER A 1 195 ? -10.692 -5.846 14.284 1.00 97.88 195 SER A CA 1
ATOM 1493 C C . SER A 1 195 ? -11.193 -6.228 12.894 1.00 97.88 195 SER A C 1
ATOM 1495 O O . SER A 1 195 ? -10.834 -7.300 12.406 1.00 97.88 195 SER A O 1
ATOM 1497 N N . ASP A 1 196 ? -12.012 -5.384 12.267 1.00 97.69 196 ASP A N 1
ATOM 1498 C CA . ASP A 1 196 ? -12.520 -5.620 10.915 1.00 97.69 196 ASP A CA 1
ATOM 1499 C C . ASP A 1 196 ? -11.401 -5.523 9.872 1.00 97.69 196 ASP A C 1
ATOM 1501 O O . ASP A 1 196 ? -11.215 -6.453 9.090 1.00 97.69 196 ASP A O 1
ATOM 1505 N N . MET A 1 197 ? -10.564 -4.482 9.932 1.00 97.25 197 MET A N 1
ATOM 1506 C CA . MET A 1 197 ? -9.401 -4.342 9.049 1.00 97.25 197 MET A CA 1
ATOM 1507 C C . MET A 1 197 ? -8.463 -5.549 9.168 1.00 97.25 197 MET A C 1
ATOM 1509 O O . MET A 1 197 ? -8.160 -6.200 8.169 1.00 97.25 197 MET A O 1
ATOM 1513 N N . ASN A 1 198 ? -8.073 -5.943 10.384 1.00 97.62 198 ASN A N 1
ATOM 1514 C CA . ASN A 1 198 ? -7.243 -7.135 10.574 1.00 97.62 198 ASN A CA 1
ATOM 1515 C C . ASN A 1 198 ? -7.943 -8.427 10.116 1.00 97.62 198 ASN A C 1
ATOM 1517 O O . ASN A 1 198 ? -7.260 -9.374 9.725 1.00 97.62 198 ASN A O 1
ATOM 1521 N N . ALA A 1 199 ? -9.280 -8.495 10.122 1.00 97.44 199 ALA A N 1
ATOM 1522 C CA . ALA A 1 199 ? -10.009 -9.609 9.520 1.00 97.44 199 ALA A CA 1
ATOM 1523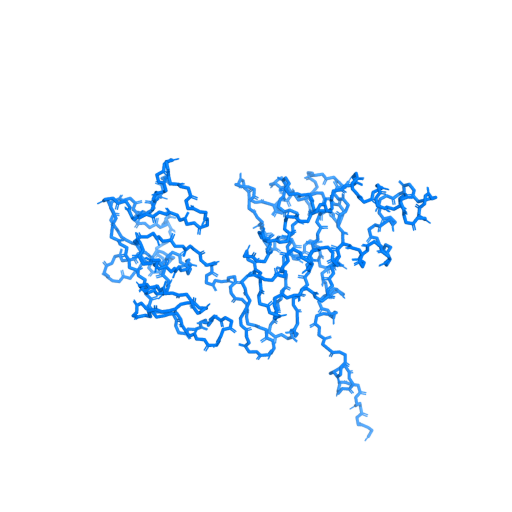 C C . ALA A 1 199 ? -9.872 -9.626 7.988 1.00 97.44 199 ALA A C 1
ATOM 1525 O O . ALA A 1 199 ? -9.676 -10.708 7.434 1.00 97.44 199 ALA A O 1
ATOM 1526 N N . GLN A 1 200 ? -9.871 -8.463 7.322 1.00 96.25 200 GLN A N 1
ATOM 1527 C CA . GLN A 1 200 ? -9.610 -8.363 5.876 1.00 96.25 200 GLN A CA 1
ATOM 1528 C C . GLN A 1 200 ? -8.212 -8.864 5.492 1.00 96.25 200 GLN A C 1
ATOM 1530 O O . GLN A 1 200 ? -8.039 -9.435 4.412 1.00 96.25 200 GLN A O 1
ATOM 1535 N N . GLY A 1 201 ? -7.228 -8.684 6.379 1.00 94.94 201 GLY A N 1
ATOM 1536 C CA . GLY A 1 201 ? -5.849 -9.137 6.182 1.00 94.94 201 GLY A CA 1
ATOM 1537 C C . GLY A 1 201 ? -5.639 -10.650 6.318 1.00 94.94 201 GLY A C 1
ATOM 1538 O O . GLY A 1 201 ? -4.675 -11.185 5.765 1.00 94.94 201 GLY A O 1
ATOM 1539 N N . LYS A 1 202 ? -6.524 -11.379 7.015 1.00 94.19 202 LYS A N 1
ATOM 1540 C CA . LYS A 1 202 ? -6.335 -12.817 7.285 1.00 94.19 202 LYS A CA 1
ATOM 1541 C C . LYS A 1 202 ? -6.256 -13.630 5.991 1.00 94.19 202 LYS A C 1
ATOM 1543 O O . LYS A 1 202 ? -7.154 -13.592 5.157 1.00 94.19 202 LYS A O 1
ATOM 1548 N N . GLY A 1 203 ? -5.177 -14.400 5.846 1.00 89.44 203 GLY A N 1
ATOM 1549 C CA . GLY A 1 203 ? -4.931 -15.254 4.678 1.00 89.44 203 GLY A CA 1
ATOM 1550 C C . GLY A 1 203 ? -4.469 -14.509 3.420 1.00 89.44 203 GLY A C 1
ATOM 1551 O O . GLY A 1 203 ? -4.146 -15.160 2.430 1.00 89.44 203 GLY A O 1
ATOM 1552 N N . LYS A 1 204 ? -4.407 -13.172 3.454 1.00 90.31 204 LYS A N 1
ATOM 1553 C CA . LYS A 1 204 ? -3.904 -12.332 2.356 1.00 90.31 204 LYS A CA 1
ATOM 1554 C C . LYS A 1 204 ? -2.555 -11.707 2.712 1.00 90.31 204 LYS A C 1
ATOM 1556 O O . LYS A 1 204 ? -1.628 -11.756 1.908 1.00 90.31 204 LYS A O 1
ATOM 1561 N N . LEU A 1 205 ? -2.441 -11.200 3.936 1.00 92.00 205 LEU A N 1
ATOM 1562 C CA . LEU A 1 205 ? -1.255 -10.546 4.482 1.00 92.00 205 LEU A CA 1
ATOM 1563 C C . LEU A 1 205 ? -0.481 -11.482 5.424 1.00 92.00 205 LEU A C 1
ATOM 1565 O O . LEU A 1 205 ? -1.029 -12.451 5.962 1.00 92.00 205 LEU A O 1
ATOM 1569 N N . GLY A 1 206 ? 0.810 -11.205 5.594 1.00 89.44 206 GLY A N 1
ATOM 1570 C CA . GLY A 1 206 ? 1.687 -11.860 6.559 1.00 89.44 206 GLY A CA 1
ATOM 1571 C C . GLY A 1 206 ? 1.308 -11.531 8.004 1.00 89.44 206 GLY A C 1
ATOM 1572 O O . GLY A 1 206 ? 0.648 -10.535 8.296 1.00 89.44 206 GLY A O 1
ATOM 1573 N N . ALA A 1 207 ? 1.739 -12.368 8.950 1.00 90.94 207 ALA A N 1
ATOM 1574 C CA . ALA A 1 207 ? 1.452 -12.137 10.367 1.00 90.94 207 ALA A CA 1
ATOM 1575 C C . ALA A 1 207 ? 2.058 -10.814 10.870 1.00 90.94 207 ALA A C 1
ATOM 1577 O O . ALA A 1 207 ? 1.470 -10.150 11.724 1.00 90.94 207 ALA A O 1
ATOM 1578 N N . ASN A 1 208 ? 3.224 -10.434 10.345 1.00 90.81 208 ASN A N 1
ATOM 1579 C CA . ASN A 1 208 ? 3.942 -9.184 10.595 1.00 90.81 208 ASN A CA 1
ATOM 1580 C C . ASN A 1 208 ? 3.232 -7.936 10.041 1.00 90.81 208 ASN A C 1
ATOM 1582 O O . ASN A 1 208 ? 3.403 -6.861 10.601 1.00 90.81 208 ASN A O 1
ATOM 1586 N N . GLU A 1 209 ? 2.368 -8.097 9.040 1.00 94.12 209 GLU A N 1
ATOM 1587 C CA . GLU A 1 209 ? 1.589 -7.023 8.404 1.00 94.12 209 GLU A CA 1
ATOM 1588 C C . GLU A 1 209 ? 0.262 -6.717 9.127 1.00 94.12 209 GLU A C 1
ATOM 1590 O O . GLU A 1 209 ? -0.454 -5.787 8.755 1.00 94.12 209 GLU A O 1
ATOM 1595 N N . ALA A 1 210 ? -0.088 -7.477 10.170 1.00 95.81 210 ALA A N 1
ATOM 1596 C CA . ALA A 1 210 ? -1.251 -7.182 11.005 1.00 95.81 210 ALA A CA 1
ATOM 1597 C C . ALA A 1 210 ? -1.059 -5.859 11.767 1.00 95.81 210 ALA A C 1
ATOM 1599 O O . ALA A 1 210 ? -0.039 -5.663 12.432 1.00 95.81 210 ALA A O 1
ATOM 1600 N N . LEU A 1 211 ? -2.060 -4.979 11.709 1.00 97.38 211 LEU A N 1
ATOM 1601 C CA . LEU A 1 211 ? -2.017 -3.664 12.346 1.00 97.38 211 LEU A CA 1
ATOM 1602 C C . LEU A 1 211 ? -2.068 -3.794 13.873 1.00 97.38 211 LEU A C 1
ATOM 1604 O O . LEU A 1 211 ? -2.926 -4.502 14.412 1.00 97.38 211 LEU A O 1
ATOM 1608 N N . ALA A 1 212 ? -1.196 -3.068 14.573 1.00 96.81 212 ALA A N 1
ATOM 1609 C CA . ALA A 1 212 ? -1.234 -2.952 16.032 1.00 96.81 212 ALA A CA 1
ATOM 1610 C C . ALA A 1 212 ? -2.328 -1.990 16.512 1.00 96.81 212 ALA A C 1
ATOM 1612 O O . ALA A 1 212 ? -2.977 -2.231 17.531 1.00 96.81 212 ALA A O 1
ATOM 1613 N N . SER A 1 213 ? -2.539 -0.891 15.788 1.00 97.06 213 SER A N 1
ATOM 1614 C CA . SER A 1 213 ? -3.536 0.121 16.127 1.00 97.06 213 SER A CA 1
ATOM 1615 C C . SER A 1 213 ? -3.900 0.969 14.909 1.00 97.06 213 SER A C 1
ATOM 1617 O O . SER A 1 213 ? -3.195 0.952 13.898 1.00 97.06 213 SER A O 1
ATOM 1619 N N . VAL A 1 214 ? -4.999 1.716 15.022 1.00 97.81 214 VAL A N 1
ATOM 1620 C CA . VAL A 1 214 ? -5.461 2.673 14.010 1.00 97.81 214 VAL A CA 1
ATOM 1621 C C . VAL A 1 214 ? -5.873 3.991 14.660 1.00 97.81 214 VAL A C 1
ATOM 1623 O O . VAL A 1 214 ? -6.373 3.991 15.789 1.00 97.81 214 VAL A O 1
ATOM 1626 N N . SER A 1 215 ? -5.691 5.091 13.933 1.00 97.31 215 SER A N 1
ATOM 1627 C CA . SER A 1 215 ? -6.291 6.396 14.240 1.00 97.31 215 SER A CA 1
ATOM 1628 C C . SER A 1 215 ? -7.307 6.743 13.155 1.00 97.31 215 SER A C 1
ATOM 1630 O O . SER A 1 215 ? -7.041 6.549 11.968 1.00 97.31 215 SER A O 1
ATOM 1632 N N . LEU A 1 216 ? -8.475 7.233 13.568 1.00 96.50 216 LEU A N 1
ATOM 1633 C CA . LEU A 1 216 ? -9.611 7.483 12.682 1.00 96.50 216 LEU A CA 1
ATOM 1634 C C . LEU A 1 216 ? -9.698 8.970 12.321 1.00 96.50 216 LEU A C 1
ATOM 1636 O O . LEU A 1 216 ? -9.572 9.829 13.192 1.00 96.50 216 LEU A O 1
ATOM 1640 N N . ILE A 1 217 ? -9.936 9.253 11.044 1.00 95.56 217 ILE A N 1
ATOM 1641 C CA . ILE A 1 217 ? -10.122 10.585 10.466 1.00 95.56 217 ILE A CA 1
ATOM 1642 C C . ILE A 1 217 ? -11.566 10.655 9.975 1.00 95.56 217 ILE A C 1
ATOM 1644 O O . ILE A 1 217 ? -11.958 9.871 9.110 1.00 95.56 217 ILE A O 1
ATOM 1648 N N . SER A 1 218 ? -12.358 11.582 10.521 1.00 94.25 218 SER A N 1
ATOM 1649 C CA . SER A 1 218 ? -13.794 11.684 10.218 1.00 94.25 218 SER A CA 1
ATOM 1650 C C . SER A 1 218 ? -14.084 12.009 8.750 1.00 94.25 218 SER A C 1
ATOM 1652 O O . SER A 1 218 ? -15.116 11.604 8.220 1.00 94.25 218 SER A O 1
ATOM 1654 N N . GLY A 1 219 ? -13.183 12.745 8.093 1.00 91.81 219 GLY A N 1
ATOM 1655 C CA . GLY A 1 219 ? -13.379 13.241 6.735 1.00 91.81 219 GLY A CA 1
ATOM 1656 C C . GLY A 1 219 ? -14.389 14.391 6.638 1.00 91.81 219 GLY A C 1
ATOM 1657 O O . GLY A 1 219 ? -14.865 14.671 5.542 1.00 91.81 219 GLY A O 1
ATOM 1658 N N . MET A 1 220 ? -14.726 15.036 7.760 1.00 91.12 220 MET A N 1
ATOM 1659 C CA . MET A 1 220 ? -15.723 16.115 7.842 1.00 91.12 220 MET A CA 1
ATOM 1660 C C . MET A 1 220 ? -15.119 17.525 7.879 1.00 91.12 220 MET A C 1
ATOM 1662 O O . MET A 1 220 ? -15.862 18.506 7.842 1.00 91.12 220 MET A O 1
ATOM 1666 N N . GLY A 1 221 ? -13.793 17.641 7.989 1.00 91.00 221 GLY A N 1
ATOM 1667 C CA . GLY A 1 221 ? -13.087 18.921 7.912 1.00 91.00 221 GLY A CA 1
ATOM 1668 C C . GLY A 1 221 ? -13.115 19.539 6.509 1.00 91.00 221 GLY A C 1
ATOM 1669 O O . GLY A 1 221 ? -13.625 18.947 5.559 1.00 91.00 221 GLY A O 1
ATOM 1670 N N . ASP A 1 222 ? -12.543 20.736 6.378 1.00 93.50 222 ASP A N 1
ATOM 1671 C CA . ASP A 1 222 ? -12.499 21.471 5.110 1.00 93.50 222 ASP A CA 1
ATOM 1672 C C . ASP A 1 222 ? -11.632 20.728 4.062 1.00 93.50 222 ASP A C 1
ATOM 1674 O O . ASP A 1 222 ? -10.428 20.547 4.283 1.00 93.50 222 ASP A O 1
ATOM 1678 N N . PRO A 1 223 ? -12.209 20.283 2.924 1.00 91.69 223 PRO A N 1
ATOM 1679 C CA . PRO A 1 223 ? -11.488 19.535 1.892 1.00 91.69 223 PRO A CA 1
ATOM 1680 C C . PRO A 1 223 ? -10.452 20.367 1.122 1.00 91.69 223 PRO A C 1
ATOM 1682 O O . PRO A 1 223 ? -9.587 19.780 0.468 1.00 91.69 223 PRO A O 1
ATOM 1685 N N . GLU A 1 224 ? -10.523 21.699 1.177 1.00 92.81 224 GLU A N 1
ATOM 1686 C CA . GLU A 1 224 ? -9.651 22.612 0.424 1.00 92.81 224 GLU A CA 1
ATOM 1687 C C . GLU A 1 224 ? -8.573 23.268 1.306 1.00 92.81 224 GLU A C 1
ATOM 1689 O O . GLU A 1 224 ? -7.645 23.902 0.796 1.00 92.81 224 GLU A O 1
ATOM 1694 N N . GLN A 1 225 ? -8.648 23.095 2.630 1.00 92.44 225 GLN A N 1
ATOM 1695 C CA . GLN A 1 225 ? -7.692 23.687 3.562 1.00 92.44 225 GLN A CA 1
ATOM 1696 C C . GLN A 1 225 ? -6.276 23.113 3.373 1.00 92.44 225 GLN A C 1
ATOM 1698 O O . GLN A 1 225 ? -6.059 21.902 3.410 1.00 92.44 225 GLN A O 1
ATOM 1703 N N . GLN A 1 226 ? -5.285 24.004 3.260 1.00 90.19 226 GLN A N 1
ATOM 1704 C CA . GLN A 1 226 ? -3.861 23.659 3.250 1.00 90.19 226 GLN A CA 1
ATOM 1705 C C . GLN A 1 226 ? -3.106 24.343 4.410 1.00 90.19 226 GLN A C 1
ATOM 1707 O O . GLN A 1 226 ? -3.119 25.574 4.495 1.00 90.19 226 GLN A O 1
ATOM 1712 N N . PRO A 1 227 ? -2.392 23.593 5.275 1.00 91.25 227 PRO A N 1
ATOM 1713 C CA . PRO A 1 227 ? -2.347 22.130 5.332 1.00 91.25 227 PRO A CA 1
ATOM 1714 C C . PRO A 1 227 ? -3.704 21.536 5.738 1.00 91.25 227 PRO A C 1
ATOM 1716 O O . PRO A 1 227 ? -4.477 22.195 6.434 1.00 91.25 227 PRO A O 1
ATOM 1719 N N . ALA A 1 228 ? -3.961 20.293 5.323 1.00 92.44 228 ALA A N 1
ATOM 1720 C CA . ALA A 1 228 ? -5.164 19.563 5.714 1.00 92.44 228 ALA A CA 1
ATOM 1721 C C . ALA A 1 228 ? -5.282 19.494 7.245 1.00 92.44 228 ALA A C 1
ATOM 1723 O O . ALA A 1 228 ? -4.294 19.229 7.938 1.00 92.44 228 ALA A O 1
ATOM 1724 N N . SER A 1 229 ? -6.481 19.729 7.779 1.00 91.88 229 SER A N 1
ATOM 1725 C CA . SER A 1 229 ? -6.743 19.537 9.205 1.00 91.88 229 SER A CA 1
ATOM 1726 C C . SER A 1 229 ? -6.805 18.039 9.552 1.00 91.88 229 SER A C 1
ATOM 1728 O O . SER A 1 229 ? -7.135 17.226 8.687 1.00 91.88 229 SER A O 1
ATOM 1730 N N . PRO A 1 230 ? -6.568 17.640 10.819 1.00 91.38 230 PRO A N 1
ATOM 1731 C CA . PRO A 1 230 ? -6.611 16.233 11.239 1.00 91.38 230 PRO A CA 1
ATOM 1732 C C . PRO A 1 230 ? -7.947 15.510 11.011 1.00 91.38 230 PRO A C 1
ATOM 1734 O O . PRO A 1 230 ? -8.003 14.288 11.111 1.00 91.38 230 PRO A O 1
ATOM 1737 N N . ASN A 1 231 ? -9.015 16.251 10.716 1.00 92.56 231 ASN A N 1
ATOM 1738 C CA . ASN A 1 231 ? -10.335 15.723 10.400 1.00 92.56 231 ASN A CA 1
ATOM 1739 C C . ASN A 1 231 ? -10.775 15.964 8.945 1.00 92.56 231 ASN A C 1
ATOM 1741 O O . ASN A 1 231 ? -11.863 15.534 8.561 1.00 92.56 231 ASN A O 1
ATOM 1745 N N . ALA A 1 232 ? -9.965 16.650 8.135 1.00 92.88 232 ALA A N 1
ATOM 1746 C CA . ALA A 1 232 ? -10.262 16.875 6.727 1.00 92.88 232 ALA A CA 1
ATOM 1747 C C . ALA A 1 232 ? -10.205 15.557 5.938 1.00 92.88 232 ALA A C 1
ATOM 1749 O O . ALA A 1 232 ? -9.368 14.695 6.229 1.00 92.88 232 ALA A O 1
ATOM 1750 N N . PRO A 1 233 ? -11.063 15.391 4.919 1.00 93.75 233 PRO A N 1
ATOM 1751 C CA . PRO A 1 233 ? -10.919 14.289 3.982 1.00 93.75 233 PRO A CA 1
ATOM 1752 C C . PRO A 1 233 ? -9.630 14.467 3.176 1.00 93.75 233 PRO A C 1
ATOM 1754 O O . PRO A 1 233 ? -9.211 15.590 2.898 1.00 93.75 233 PRO A O 1
ATOM 1757 N N . TRP A 1 234 ? -9.003 13.377 2.746 1.00 93.44 234 TRP A N 1
ATOM 1758 C CA . TRP A 1 234 ? -7.854 13.470 1.849 1.00 93.44 234 TRP A CA 1
ATOM 1759 C C . TRP A 1 234 ? -8.311 13.811 0.435 1.00 93.44 234 TRP A C 1
ATOM 1761 O O . TRP A 1 234 ? -9.202 13.164 -0.118 1.00 93.44 234 TRP A O 1
ATOM 1771 N N . THR A 1 235 ? -7.706 14.840 -0.152 1.00 92.88 235 THR A N 1
ATOM 1772 C CA . THR A 1 235 ? -8.052 15.329 -1.488 1.00 92.88 235 THR A CA 1
ATOM 1773 C C . THR A 1 235 ? -6.790 15.712 -2.266 1.00 92.88 235 THR A C 1
ATOM 1775 O O . THR A 1 235 ? -5.719 15.908 -1.676 1.00 92.88 235 THR A O 1
ATOM 1778 N N . PRO A 1 236 ? -6.863 15.807 -3.605 1.00 92.38 236 PRO A N 1
ATOM 1779 C CA . PRO A 1 236 ? -5.800 16.429 -4.386 1.00 92.38 236 PRO A CA 1
ATOM 1780 C C . PRO A 1 236 ? -5.582 17.897 -4.002 1.00 92.38 236 PRO A C 1
ATOM 1782 O O . PRO A 1 236 ? -4.442 18.364 -3.957 1.00 92.38 236 PRO A O 1
ATOM 1785 N N . GLU A 1 237 ? -6.664 18.608 -3.681 1.00 92.25 237 GLU A N 1
ATOM 1786 C CA . GLU A 1 237 ? -6.672 20.028 -3.334 1.00 92.25 237 GLU A CA 1
ATOM 1787 C C . GLU A 1 237 ? -5.895 20.298 -2.053 1.00 92.25 237 GLU A C 1
ATOM 1789 O O . GLU A 1 237 ? -5.175 21.284 -2.005 1.00 92.25 237 GLU A O 1
ATOM 1794 N N . ASN A 1 238 ? -5.952 19.423 -1.048 1.00 93.19 238 ASN A N 1
ATOM 1795 C CA . ASN A 1 238 ? -5.166 19.575 0.178 1.00 93.19 238 ASN A CA 1
ATOM 1796 C C . ASN A 1 238 ? -3.815 18.837 0.155 1.00 93.19 238 ASN A C 1
ATOM 1798 O O . ASN A 1 238 ? -3.153 18.707 1.189 1.00 93.19 238 ASN A O 1
ATOM 1802 N N . LEU A 1 239 ? -3.383 18.388 -1.030 1.00 93.62 239 LEU A N 1
ATOM 1803 C CA . LEU A 1 239 ? -2.118 17.693 -1.300 1.00 93.62 239 LEU A CA 1
ATOM 1804 C C . LEU A 1 239 ? -1.964 16.322 -0.629 1.00 93.62 239 LEU A C 1
ATOM 1806 O O . LEU A 1 239 ? -0.896 15.715 -0.766 1.00 93.62 239 LEU A O 1
ATOM 1810 N N . CYS A 1 240 ? -2.992 15.815 0.058 1.00 93.44 240 CYS A N 1
ATOM 1811 C CA . CYS A 1 240 ? -2.975 14.468 0.631 1.00 93.44 240 CYS A CA 1
ATOM 18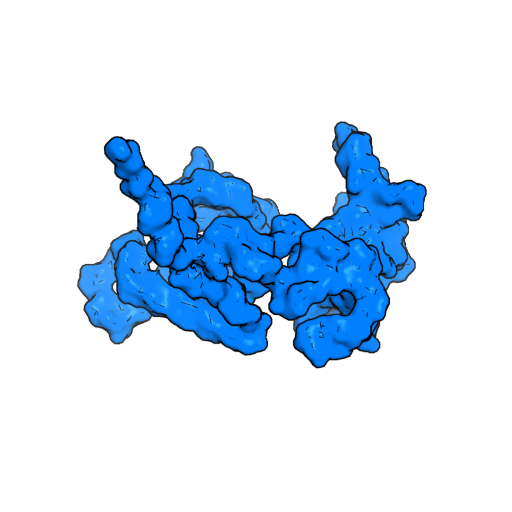12 C C . CYS A 1 240 ? -3.094 13.399 -0.457 1.00 93.44 240 CYS A C 1
ATOM 1814 O O . CYS A 1 240 ? -2.542 12.310 -0.313 1.00 93.44 240 CYS A O 1
ATOM 1816 N N . LEU A 1 241 ? -3.748 13.718 -1.574 1.00 92.62 241 LEU A N 1
ATOM 1817 C CA . LEU A 1 241 ? -3.756 12.885 -2.770 1.00 92.62 241 LEU A CA 1
ATOM 1818 C C . LEU A 1 241 ? -2.993 13.556 -3.913 1.00 92.62 241 LEU A C 1
ATOM 1820 O O . LEU A 1 241 ? -2.838 14.770 -3.999 1.00 92.62 241 LEU A O 1
ATOM 1824 N N . THR A 1 242 ? -2.499 12.737 -4.830 1.00 90.25 242 THR A N 1
ATOM 1825 C CA . THR A 1 242 ? -2.051 13.193 -6.148 1.00 90.25 242 THR A CA 1
ATOM 1826 C C . THR A 1 242 ? -3.261 13.441 -7.051 1.00 90.25 242 THR A C 1
ATOM 1828 O O . THR A 1 242 ? -4.345 12.926 -6.794 1.00 90.25 242 THR A O 1
ATOM 1831 N N . ALA A 1 243 ? -3.072 14.114 -8.191 1.00 87.81 243 ALA A N 1
ATOM 1832 C CA . ALA A 1 243 ? -4.123 14.279 -9.208 1.00 87.81 243 ALA A CA 1
ATOM 1833 C C . ALA A 1 243 ? -4.700 12.946 -9.743 1.00 87.81 243 ALA A C 1
ATOM 1835 O O . ALA A 1 243 ? -5.760 12.924 -10.358 1.00 87.81 243 ALA A O 1
ATOM 1836 N N . SER A 1 244 ? -4.000 11.829 -9.512 1.00 86.12 244 SER A N 1
ATOM 1837 C CA . SER A 1 244 ? -4.455 10.471 -9.838 1.00 86.12 244 SER A CA 1
ATOM 1838 C C . SER A 1 244 ? -5.164 9.756 -8.678 1.00 86.12 244 SER A C 1
ATOM 1840 O O . SER A 1 244 ? -5.344 8.543 -8.737 1.00 86.12 244 SER A O 1
ATOM 1842 N N . ASN A 1 245 ? -5.520 10.479 -7.611 1.00 87.25 245 ASN A N 1
ATOM 1843 C CA . ASN A 1 245 ? -6.108 9.962 -6.368 1.00 87.25 245 ASN A CA 1
ATOM 1844 C C . ASN A 1 245 ? -5.253 8.916 -5.631 1.00 87.25 245 ASN A C 1
ATOM 1846 O O . ASN A 1 245 ? -5.755 8.166 -4.798 1.00 87.25 245 ASN A O 1
ATOM 1850 N N . LYS A 1 246 ? -3.943 8.875 -5.904 1.00 87.69 246 LYS A N 1
ATOM 1851 C CA . LYS A 1 246 ? -2.983 8.100 -5.105 1.00 87.69 246 LYS A CA 1
ATOM 1852 C C . LYS A 1 246 ? -2.547 8.882 -3.876 1.00 87.69 246 LYS A C 1
ATOM 1854 O O . LYS A 1 246 ? -2.346 10.091 -3.989 1.00 87.69 246 LYS A O 1
ATOM 1859 N N . LEU A 1 247 ? -2.320 8.185 -2.767 1.00 91.62 247 LEU A N 1
ATOM 1860 C CA . LEU A 1 247 ? -1.822 8.766 -1.523 1.00 91.62 247 LEU A CA 1
ATOM 1861 C C . LEU A 1 247 ? -0.490 9.488 -1.714 1.00 91.62 247 LEU A C 1
ATOM 1863 O O . LEU A 1 247 ? 0.458 8.961 -2.298 1.00 91.62 247 LEU A O 1
ATOM 1867 N N . ASN A 1 248 ? -0.411 10.690 -1.160 1.00 92.06 248 ASN A N 1
ATOM 1868 C CA . ASN A 1 248 ? 0.817 11.447 -1.032 1.00 92.06 248 ASN A CA 1
ATOM 1869 C C . ASN A 1 248 ? 1.296 11.360 0.422 1.00 92.06 248 ASN A C 1
ATOM 1871 O O . ASN A 1 248 ? 0.940 12.174 1.273 1.00 92.06 248 ASN A O 1
ATOM 1875 N N . ARG A 1 249 ? 2.099 10.328 0.708 1.00 92.44 249 ARG A N 1
ATOM 1876 C CA . ARG A 1 249 ? 2.493 9.942 2.074 1.00 92.44 249 ARG A CA 1
ATOM 1877 C C . ARG A 1 249 ? 3.169 11.077 2.847 1.00 92.44 249 ARG A C 1
ATOM 1879 O O . ARG A 1 249 ? 2.794 11.351 3.976 1.00 92.44 249 ARG A O 1
ATOM 1886 N N . LYS A 1 250 ? 4.105 11.798 2.215 1.00 92.69 250 LYS A N 1
ATOM 1887 C CA . LYS A 1 250 ? 4.909 12.838 2.885 1.00 92.69 250 LYS A CA 1
ATOM 1888 C C . LYS A 1 250 ? 4.062 14.000 3.441 1.00 92.69 250 LYS A C 1
ATOM 1890 O O . LYS A 1 250 ? 4.258 14.351 4.603 1.00 92.69 250 LYS A O 1
ATOM 1895 N N . PRO A 1 251 ? 3.145 14.625 2.670 1.00 94.06 251 PRO A N 1
ATOM 1896 C CA . PRO A 1 251 ? 2.194 15.579 3.234 1.00 94.06 251 PRO A CA 1
ATOM 1897 C C . PRO A 1 251 ? 1.310 14.988 4.327 1.00 94.06 251 PRO A C 1
ATOM 1899 O O . PRO A 1 251 ? 1.167 15.634 5.357 1.00 94.06 251 PRO A O 1
ATOM 1902 N N . ILE A 1 252 ? 0.7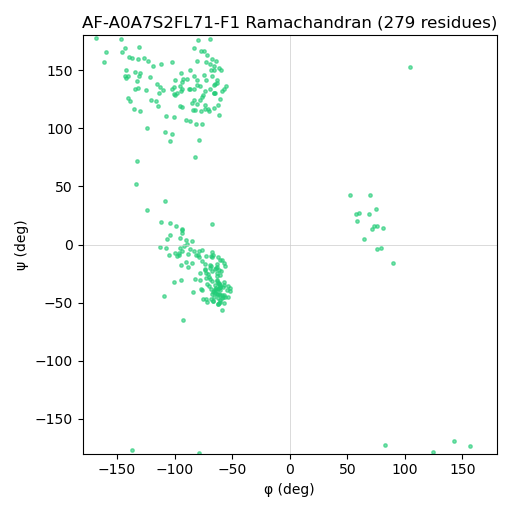73 13.775 4.150 1.00 94.19 252 ILE A N 1
ATOM 1903 C CA . ILE A 1 252 ? -0.108 13.162 5.157 1.00 94.19 252 ILE A CA 1
ATOM 1904 C C . ILE A 1 252 ? 0.646 12.946 6.474 1.00 94.19 252 ILE A C 1
ATOM 1906 O O . ILE A 1 252 ? 0.199 13.424 7.511 1.00 94.19 252 ILE A O 1
ATOM 1910 N N . GLU A 1 253 ? 1.817 12.311 6.439 1.00 93.88 253 GLU A N 1
ATOM 1911 C CA . GLU A 1 253 ? 2.674 12.101 7.615 1.00 93.88 253 GLU A CA 1
ATOM 1912 C C . GLU A 1 253 ? 2.982 13.422 8.331 1.00 93.88 253 GLU A C 1
ATOM 1914 O O . GLU A 1 253 ? 2.949 13.494 9.555 1.00 93.88 253 GLU A O 1
ATOM 1919 N N . LYS A 1 254 ? 3.219 14.499 7.570 1.00 95.06 254 LYS A N 1
ATOM 1920 C CA . LYS A 1 254 ? 3.501 15.825 8.127 1.00 95.06 254 LYS A CA 1
ATOM 1921 C C . LYS A 1 254 ? 2.266 16.501 8.729 1.00 95.06 254 LYS A C 1
ATOM 1923 O O . LYS A 1 254 ? 2.364 17.094 9.799 1.00 95.06 254 LYS A O 1
ATOM 1928 N N . TYR A 1 255 ? 1.137 16.507 8.024 1.00 94.81 255 TYR A N 1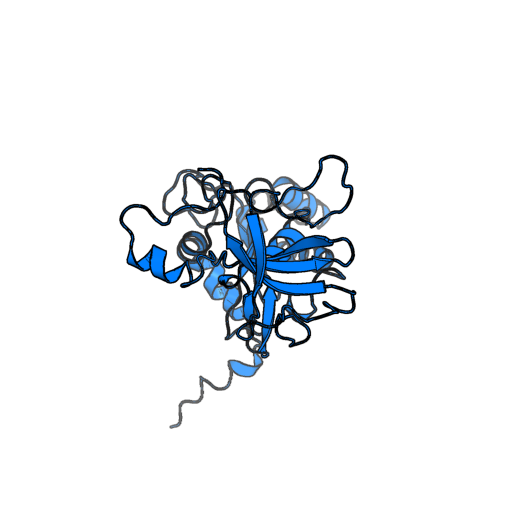
ATOM 1929 C CA . TYR A 1 255 ? -0.064 17.253 8.425 1.00 94.81 255 TYR A CA 1
ATOM 1930 C C . TYR A 1 255 ? -0.840 16.535 9.533 1.00 94.81 255 TYR A C 1
ATOM 1932 O O . TYR A 1 255 ? -1.431 17.186 10.391 1.00 94.81 255 TYR A O 1
ATOM 1940 N N . PHE A 1 256 ? -0.772 15.204 9.559 1.00 95.19 256 PHE A N 1
ATOM 1941 C CA . PHE A 1 256 ? -1.450 14.346 10.529 1.00 95.19 256 PHE A CA 1
ATOM 1942 C C . PHE A 1 256 ? -0.492 13.801 11.602 1.00 95.19 256 PHE A C 1
ATOM 1944 O O . PHE A 1 256 ? -0.842 12.851 12.301 1.00 95.19 256 PHE A O 1
ATOM 1951 N N . ALA A 1 257 ? 0.687 14.411 11.779 1.00 94.56 257 ALA A N 1
ATOM 1952 C CA . ALA A 1 257 ? 1.676 14.016 12.789 1.00 94.56 257 ALA A CA 1
ATOM 1953 C C . ALA A 1 257 ? 1.070 13.919 14.203 1.00 94.56 257 ALA A C 1
ATOM 1955 O O . ALA A 1 257 ? 1.326 12.966 14.929 1.00 94.56 257 ALA A O 1
ATOM 1956 N N . SER A 1 258 ? 0.146 14.821 14.558 1.00 94.38 258 SER A N 1
ATOM 1957 C CA . SER A 1 258 ? -0.559 14.783 15.850 1.00 94.38 258 SER A CA 1
ATOM 1958 C C . SER A 1 258 ? -1.379 13.508 16.088 1.00 94.38 258 SER A C 1
ATOM 1960 O O . SER A 1 258 ? -1.598 13.133 17.239 1.00 94.38 258 SER A O 1
ATOM 1962 N N . LEU A 1 259 ? -1.834 12.841 15.022 1.00 94.31 259 LEU A N 1
ATOM 1963 C CA . LEU A 1 259 ? -2.518 11.547 15.088 1.00 94.31 259 LEU A CA 1
ATOM 1964 C C . LEU A 1 259 ? -1.558 10.369 14.892 1.00 94.31 259 LEU A C 1
ATOM 1966 O O . LEU A 1 259 ? -1.829 9.286 15.414 1.00 94.31 259 LEU A O 1
ATOM 1970 N N . LEU A 1 260 ? -0.484 10.560 14.120 1.00 94.50 260 LEU A N 1
ATOM 1971 C CA . LEU A 1 260 ? 0.454 9.513 13.721 1.00 94.50 260 LEU A CA 1
ATOM 1972 C C . LEU A 1 260 ? 1.537 9.245 14.771 1.00 94.50 260 LEU A C 1
ATOM 1974 O O . LEU A 1 260 ? 1.841 8.084 15.030 1.00 94.50 260 LEU A O 1
ATOM 1978 N N . ASP A 1 261 ? 2.088 10.277 15.402 1.00 93.25 261 ASP A N 1
ATOM 1979 C CA . ASP A 1 261 ? 3.155 10.150 16.401 1.00 93.25 261 ASP A CA 1
ATOM 1980 C C . ASP A 1 261 ? 2.717 9.275 17.596 1.00 93.25 261 ASP A C 1
ATOM 1982 O O . ASP A 1 261 ? 3.314 8.216 17.803 1.00 93.25 261 ASP A O 1
ATOM 1986 N N . PRO A 1 262 ? 1.611 9.579 18.317 1.00 93.69 262 PRO A N 1
ATOM 1987 C CA . PRO A 1 262 ? 1.157 8.731 19.427 1.00 93.69 262 PRO A CA 1
ATOM 1988 C C . PRO A 1 262 ? 0.642 7.359 18.967 1.00 93.69 262 PRO A C 1
ATOM 1990 O O . PRO A 1 262 ? 0.489 6.433 19.768 1.00 93.69 262 PRO A O 1
ATOM 1993 N N . LEU A 1 263 ? 0.299 7.224 17.684 1.00 93.81 263 LEU A N 1
ATOM 1994 C CA . LEU A 1 263 ? -0.094 5.951 17.096 1.00 93.81 263 LEU A CA 1
ATOM 1995 C C . LEU A 1 263 ? 1.134 5.067 16.849 1.00 93.81 263 LEU A C 1
ATOM 1997 O O . LEU A 1 263 ? 1.066 3.868 17.111 1.00 93.81 263 LEU A O 1
ATOM 2001 N N . SER A 1 264 ? 2.244 5.654 16.405 1.00 91.38 264 SER A N 1
ATOM 2002 C CA . SER A 1 264 ? 3.505 4.961 16.125 1.00 91.38 264 SER A CA 1
ATOM 2003 C C . SER A 1 264 ? 4.071 4.294 17.379 1.00 91.38 264 SER A C 1
ATOM 2005 O O . SER A 1 264 ? 4.487 3.138 17.313 1.00 91.38 264 SER A O 1
ATOM 2007 N N . ASP A 1 265 ? 3.941 4.939 18.542 1.00 92.31 265 ASP A N 1
ATOM 2008 C CA . ASP A 1 265 ? 4.315 4.361 19.843 1.00 92.31 265 ASP A CA 1
ATOM 2009 C C . ASP A 1 265 ? 3.584 3.043 20.144 1.00 92.31 265 ASP A C 1
ATOM 2011 O O . ASP A 1 265 ? 4.137 2.140 20.769 1.00 92.31 265 ASP A O 1
ATOM 2015 N N . LYS A 1 266 ? 2.341 2.883 19.668 1.00 92.50 266 LYS A N 1
ATOM 2016 C CA . LYS A 1 266 ? 1.568 1.639 19.846 1.00 92.50 266 LYS A CA 1
ATOM 2017 C C . LYS A 1 266 ? 2.064 0.496 18.958 1.00 92.50 266 LYS A C 1
ATOM 2019 O O . LYS A 1 266 ? 1.698 -0.654 19.201 1.00 92.50 266 LYS A O 1
ATOM 2024 N N . GLY A 1 267 ? 2.848 0.801 17.925 1.00 88.94 267 GLY A N 1
ATOM 2025 C CA . GLY A 1 267 ? 3.518 -0.187 17.077 1.00 88.94 267 GLY A CA 1
ATOM 2026 C C . GLY A 1 267 ? 4.798 -0.757 17.694 1.00 88.94 267 GLY A C 1
ATOM 2027 O O . GLY A 1 267 ? 5.333 -1.734 17.169 1.00 88.94 267 GLY A O 1
ATOM 2028 N N . ILE A 1 268 ? 5.271 -0.186 18.806 1.00 91.06 268 ILE A N 1
ATOM 2029 C CA . ILE A 1 268 ? 6.453 -0.626 19.557 1.00 91.06 268 ILE A CA 1
ATOM 2030 C C . ILE A 1 268 ? 5.985 -1.429 20.778 1.00 91.06 268 ILE A C 1
ATOM 2032 O O . ILE A 1 268 ? 5.122 -0.989 21.544 1.00 91.06 268 ILE A O 1
ATOM 2036 N N . LYS A 1 269 ? 6.528 -2.630 20.998 1.00 78.62 269 LYS A N 1
ATOM 2037 C CA . LYS A 1 269 ? 6.201 -3.415 22.198 1.00 78.62 269 LYS A CA 1
ATOM 2038 C C . LYS A 1 269 ? 6.722 -2.713 23.455 1.00 78.62 269 LYS A C 1
ATOM 2040 O O . LYS A 1 269 ? 7.892 -2.372 23.574 1.00 78.62 269 LYS A O 1
ATOM 2045 N N . THR A 1 270 ? 5.850 -2.579 24.453 1.00 59.03 270 THR A N 1
ATOM 2046 C CA . THR A 1 270 ? 6.088 -1.828 25.702 1.00 59.03 270 THR A CA 1
ATOM 2047 C C . THR A 1 270 ? 7.236 -2.368 26.568 1.00 59.03 270 THR A C 1
ATOM 2049 O O . THR A 1 270 ? 7.656 -1.698 27.506 1.00 59.03 270 THR A O 1
ATOM 2052 N N . THR A 1 271 ? 7.772 -3.557 26.274 1.00 54.28 271 THR A N 1
ATOM 2053 C CA . THR A 1 271 ? 8.908 -4.137 27.010 1.00 54.28 271 THR A CA 1
ATOM 2054 C C . THR A 1 271 ? 10.174 -3.271 26.914 1.00 54.28 271 THR A C 1
ATOM 2056 O O . THR A 1 271 ? 10.990 -3.310 27.829 1.00 54.28 271 THR A O 1
ATOM 2059 N N . ASP A 1 272 ? 10.281 -2.415 25.893 1.00 47.06 272 ASP A N 1
ATOM 2060 C CA . ASP A 1 272 ? 11.463 -1.581 25.640 1.00 47.06 272 ASP A CA 1
ATOM 2061 C C . ASP A 1 272 ? 11.370 -0.146 26.206 1.00 47.06 272 ASP A C 1
ATOM 2063 O O . ASP A 1 272 ? 12.369 0.570 26.232 1.00 47.06 272 ASP A O 1
ATOM 2067 N N . MET A 1 273 ? 10.215 0.289 26.735 1.00 47.28 273 MET A N 1
ATOM 2068 C CA . MET A 1 273 ? 10.098 1.618 27.375 1.00 47.28 273 MET A CA 1
ATOM 2069 C C . MET A 1 273 ? 10.788 1.700 28.752 1.00 47.28 273 MET A C 1
ATOM 2071 O O . MET A 1 273 ? 10.913 2.781 29.330 1.00 47.28 273 MET A O 1
ATOM 2075 N N . VAL A 1 274 ? 11.224 0.562 29.304 1.00 41.91 274 VAL A N 1
ATOM 2076 C CA . VAL A 1 274 ? 11.806 0.481 30.654 1.00 41.91 274 VAL A CA 1
ATOM 2077 C C . VAL A 1 274 ? 13.325 0.718 30.648 1.00 41.91 274 VAL A C 1
ATOM 2079 O O . VAL A 1 274 ? 13.880 1.105 31.673 1.00 41.91 274 VAL A O 1
ATOM 2082 N N . GLU A 1 275 ? 14.019 0.575 29.512 1.00 40.31 275 GLU A N 1
ATOM 2083 C CA . GLU A 1 275 ? 15.488 0.718 29.475 1.00 40.31 275 GLU A CA 1
ATOM 2084 C C . GLU A 1 275 ? 15.990 2.166 29.333 1.00 40.31 275 GLU A C 1
ATOM 2086 O O . GLU A 1 275 ? 17.144 2.444 29.659 1.00 40.31 275 GLU A O 1
ATOM 2091 N N . THR A 1 276 ? 15.149 3.127 28.938 1.00 40.72 276 THR A N 1
ATOM 2092 C CA . THR A 1 276 ? 15.573 4.530 28.720 1.00 40.72 276 THR A CA 1
ATOM 2093 C C . THR A 1 276 ? 15.346 5.471 29.908 1.00 40.72 276 THR A C 1
ATOM 2095 O O . THR A 1 276 ? 15.768 6.624 29.857 1.00 40.72 276 THR A O 1
ATOM 2098 N N . SER A 1 277 ? 14.740 5.005 31.005 1.00 37.31 277 SER A N 1
ATOM 2099 C CA . SER A 1 277 ? 14.469 5.826 32.203 1.00 37.31 277 SER A CA 1
ATOM 2100 C C . SER A 1 277 ? 15.421 5.567 33.387 1.00 37.31 277 SER A C 1
ATOM 2102 O O . SER A 1 277 ? 15.255 6.141 34.465 1.00 37.31 277 SER A O 1
ATOM 2104 N N . GLY A 1 278 ? 16.479 4.774 33.193 1.00 32.88 278 GLY A N 1
ATOM 2105 C CA . GLY A 1 278 ? 17.515 4.523 34.199 1.00 32.88 278 GLY A CA 1
ATOM 2106 C C . GLY A 1 278 ? 18.583 5.619 34.273 1.00 32.88 278 GLY A C 1
ATOM 2107 O O . GLY A 1 278 ? 19.715 5.412 33.840 1.00 32.88 278 GLY A O 1
ATOM 2108 N N . VAL A 1 279 ? 18.250 6.770 34.862 1.00 36.78 279 VAL A N 1
ATOM 2109 C CA . VAL A 1 279 ? 19.246 7.738 35.354 1.00 36.78 279 VAL A CA 1
ATOM 2110 C C . VAL A 1 279 ? 20.089 7.046 36.432 1.00 36.78 279 VAL A C 1
ATOM 2112 O O . VAL A 1 279 ? 19.586 6.722 37.507 1.00 36.78 279 VAL A O 1
ATOM 2115 N N . LYS A 1 280 ? 21.374 6.800 36.147 1.00 36.59 280 LYS A N 1
ATOM 2116 C CA . LYS A 1 280 ? 22.358 6.447 37.179 1.00 36.59 280 LYS A CA 1
ATOM 2117 C C . LYS A 1 280 ? 22.647 7.692 38.022 1.00 36.59 280 LYS A C 1
ATOM 2119 O O . LYS A 1 280 ? 23.147 8.680 37.488 1.00 36.59 280 LYS A O 1
ATOM 2124 N N . LEU A 1 281 ? 22.298 7.613 39.307 1.00 34.06 281 LEU A N 1
ATOM 2125 C CA . LEU A 1 281 ? 22.866 8.436 40.380 1.00 34.06 281 LEU A CA 1
ATOM 2126 C C . LEU A 1 281 ? 24.360 8.134 40.555 1.00 34.06 281 LEU A C 1
ATOM 2128 O O . LEU A 1 281 ? 24.745 6.958 40.343 1.00 34.06 281 LEU A O 1
#

Radius of gyration: 21.18 Å; Cα contacts (8 Å, |Δi|>4): 557; chains: 1; bounding box: 51×45×68 Å

InterPro domains:
  IPR042099 ANL, N-terminal domain [G3DSA:3.40.50.12780] (1-111)

Foldseek 3Di:
DDQDQADDDPPDPDPQFRHAGDPFKDKAFPWAPPAAAQVRHTFFQPDQDDPNAGFRGKHFIWMAGDSDDPADDPCVVRRPVQADPVGIGGPQWIWTGHPVRIIGTQAGVVQFAQALVRGTDRQVLLLVLLCPFQFAPVPQSFWGWDGHHQFQAIEIEGETDQVVLQVVCVVVVVPVDPDSVVSQPDPVSFVVSLVRSQVSCPPRGDPRHRHLTYGYAPCPDDQQDECAASNHGQDVNNVCAPPVSHGPVVSCCVRNVVRVVVSNVSRHPPVPVPPPPDDDD